Protein AF-A0A212D1X4-F1 (afdb_monomer_lite)

pLDDT: mean 77.66, std 19.19, range [28.06, 96.81]

Sequence (282 aa):
ALAAEAEGPEVGSVEEQRKHQGYFVRLGSLSTRLRHLAYEHSLGKLRQKKHHAQDTLAQLQETLELIHRMQCGVTPITPASPGKVHELWEDWSQRPLENGRRRHSQAELETLVLSRSLMRELQSTVDALETSVRGLPPSAQEKVAEVRRSVDALQVAFADARRFGDLPAAVLAEGRGSMARAHACVDELLELVVQAVPLPWLVGPFAPILVERPEPPPDLEALVDEVIGGPDPRWAHLDWPAQQRAWQAQHGEGTVLSGNIPEEESEPPSRPKHTLMPELDF

Foldseek 3Di:
DQFDDDPDPPDPDVVVCVVVLFGKGFLLSDDPVVSVVLLVVLLVVLVVLLVQLLVLLVVLLLLLVQLVCVVVVHDDDQRPDDDPSNVLVVVLVPDDPPCVPVSSLVSQQVSLVVNLVSLVSSLVSLVVNLVSCPQAPPLLNVLSVLLNVLSVLLCVQSVPDSGSVSRDPVSSVSNSVSSVSNNVSSVCNSVSCVPPSRRRGIGIRDGDPDDDDPDQPPCNVVVDPDDCPDDDPVCVVDPVVVVVVVVCVVPVPPDDDDDDDDDDDDDDDDDDDPPDDPDDDD

InterPro domains:
  IPR004279 Perilipin [PF03036] (2-209)

Organism: Cervus elaphus hippelaphus (NCBI:txid46360)

Secondary structure (DSSP, 8-state):
--B---SSTTS--HHHHHHTT-EEEEGGGS-HHHHHHHHHHHHHHHHHHHHHHHHHHHHHHHHHHHHHHHHTTPPPP--SS-SHHHHHHHHHHHS-GGGHHHHHHHHHHHHHHHHHHHHHHHHHHHHHHHHHSTTS-HHHHHHHHHHHHHHHHHHHHHSS-SSGGGS-HHHHHHHHHHHHHHHHHHHHHHHHHHTT--TT-EEEEE--S----SS--TTHHHHSS----S--GGGTTS-HHHHHHHHHHHH--S-------------PPP------PPP---

Radius of gyration: 30.9 Å; chains: 1; bounding box: 68×48×88 Å

Structure (mmCIF, N/CA/C/O backbone):
data_AF-A0A212D1X4-F1
#
_entry.id   AF-A0A212D1X4-F1
#
loop_
_atom_site.group_PDB
_atom_site.id
_atom_site.type_symbol
_atom_site.label_atom_id
_atom_site.label_alt_id
_atom_site.label_comp_id
_atom_site.label_asym_id
_atom_site.label_entity_id
_atom_site.label_seq_id
_atom_site.pdbx_PDB_ins_code
_atom_site.Cartn_x
_atom_site.Cartn_y
_atom_site.Cartn_z
_atom_site.occupancy
_atom_site.B_iso_or_equiv
_atom_site.auth_seq_id
_atom_site.auth_comp_id
_atom_site.auth_asym_id
_atom_site.auth_atom_id
_atom_site.pdbx_PDB_model_num
ATOM 1 N N . ALA A 1 1 ? -18.167 -8.054 25.199 1.00 60.03 1 ALA A N 1
ATOM 2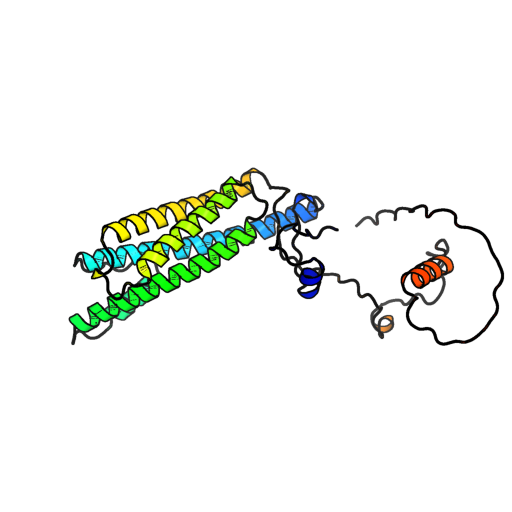 C CA . ALA A 1 1 ? -16.745 -7.737 24.951 1.00 60.03 1 ALA A CA 1
ATOM 3 C C . ALA A 1 1 ? -16.649 -6.639 23.888 1.00 60.03 1 ALA A C 1
ATOM 5 O O . ALA A 1 1 ? -17.481 -6.630 22.990 1.00 60.03 1 ALA A O 1
ATOM 6 N N . LEU A 1 2 ? -15.706 -5.692 24.018 1.00 68.44 2 LEU A N 1
ATOM 7 C CA . LEU A 1 2 ? -15.475 -4.606 23.040 1.00 68.44 2 LEU A CA 1
ATOM 8 C C . LEU A 1 2 ? -14.535 -5.023 21.899 1.00 68.44 2 LEU A C 1
ATOM 10 O O . LEU A 1 2 ? -14.632 -4.485 20.795 1.00 68.44 2 LEU A O 1
ATOM 14 N N . ALA A 1 3 ? -13.630 -5.963 22.186 1.00 71.38 3 ALA A N 1
ATOM 15 C CA . ALA A 1 3 ? -12.781 -6.594 21.188 1.00 71.38 3 ALA A CA 1
ATOM 16 C C . ALA A 1 3 ? -13.657 -7.344 20.181 1.00 71.38 3 ALA A C 1
ATOM 18 O O . ALA A 1 3 ? -14.590 -8.052 20.564 1.00 71.38 3 ALA A O 1
ATOM 19 N N . ALA A 1 4 ? -13.381 -7.136 18.900 1.00 68.69 4 ALA A N 1
ATOM 20 C CA . ALA A 1 4 ? -14.079 -7.820 17.831 1.00 68.69 4 ALA A CA 1
ATOM 21 C C . ALA A 1 4 ? -13.385 -9.153 17.543 1.00 68.69 4 ALA A C 1
ATOM 23 O O . ALA A 1 4 ? -12.286 -9.166 16.992 1.00 68.69 4 ALA A O 1
ATOM 24 N N . GLU A 1 5 ? -14.066 -10.251 17.863 1.00 57.44 5 GLU A N 1
ATOM 25 C CA . GLU A 1 5 ? -13.833 -11.541 17.215 1.00 57.44 5 GLU A CA 1
ATOM 26 C C . GLU A 1 5 ? -14.404 -11.442 15.800 1.00 57.44 5 GLU A C 1
ATOM 28 O O . GLU A 1 5 ? -15.559 -11.051 15.604 1.00 57.44 5 GLU A O 1
ATOM 33 N N . ALA A 1 6 ? -13.584 -11.702 14.787 1.00 49.38 6 ALA A N 1
ATOM 34 C CA . ALA A 1 6 ? -14.087 -11.820 13.428 1.00 49.38 6 ALA A CA 1
ATOM 35 C C . ALA A 1 6 ? -14.499 -13.279 13.191 1.00 49.38 6 ALA A C 1
ATOM 37 O O . ALA A 1 6 ? -13.689 -14.172 13.404 1.00 49.38 6 ALA A O 1
ATOM 38 N N . GLU A 1 7 ? -15.702 -13.533 12.663 1.00 43.34 7 GLU A N 1
ATOM 39 C CA . GLU A 1 7 ? -16.102 -14.852 12.120 1.00 43.34 7 GLU A CA 1
ATOM 40 C C . GLU A 1 7 ? -15.337 -15.233 10.826 1.00 43.34 7 GLU A C 1
ATOM 42 O O . GLU A 1 7 ? -15.789 -16.035 10.015 1.00 43.34 7 GLU A O 1
ATOM 47 N N . GLY A 1 8 ? -14.162 -14.646 10.602 1.00 49.66 8 GLY A N 1
ATOM 48 C CA . GLY A 1 8 ? -13.283 -14.915 9.472 1.00 49.66 8 GLY A CA 1
ATOM 49 C C . GLY A 1 8 ? -11.834 -15.025 9.950 1.00 49.66 8 GLY A C 1
ATOM 50 O O . GLY A 1 8 ? -11.500 -14.469 10.995 1.00 49.66 8 GLY A O 1
ATOM 51 N N . PRO A 1 9 ? -10.958 -15.704 9.192 1.00 45.62 9 PRO A N 1
ATOM 52 C CA . PRO A 1 9 ? -9.651 -16.206 9.642 1.00 45.62 9 PRO A CA 1
ATOM 53 C C . PRO A 1 9 ? -8.588 -15.130 9.954 1.00 45.62 9 PRO A C 1
ATOM 55 O O . PRO A 1 9 ? -7.402 -15.435 10.022 1.00 45.62 9 PRO A O 1
ATOM 58 N N . GLU A 1 10 ? -8.963 -13.859 10.096 1.00 56.28 10 GLU A N 1
ATOM 59 C CA . GLU A 1 10 ? -8.060 -12.735 9.823 1.00 56.28 10 GLU A CA 1
ATOM 60 C C . GLU A 1 10 ? -7.871 -11.728 10.960 1.00 56.28 10 GLU A C 1
ATOM 62 O O . GLU A 1 10 ? -7.023 -10.831 10.868 1.00 56.28 10 GLU A O 1
ATOM 67 N N . VAL A 1 11 ? -8.642 -11.865 12.034 1.00 58.50 11 VAL A N 1
ATOM 68 C CA . VAL A 1 11 ? -8.298 -11.318 13.345 1.00 58.50 11 VAL A CA 1
ATOM 69 C C . VAL A 1 11 ? -8.039 -12.550 14.193 1.00 58.50 11 VAL A C 1
ATOM 71 O O . VAL A 1 11 ? -8.911 -13.413 14.262 1.00 58.50 11 VAL A O 1
ATOM 74 N N . GLY A 1 12 ? -6.833 -12.673 14.755 1.00 59.94 12 GLY A N 1
ATOM 75 C CA . GLY A 1 12 ? -6.530 -13.782 15.659 1.00 59.94 12 GLY A CA 1
ATOM 76 C C . GLY A 1 12 ? -7.591 -13.879 16.753 1.00 59.94 12 GLY A C 1
ATOM 77 O O . GLY A 1 12 ? -8.256 -12.885 17.059 1.00 59.94 12 GLY A O 1
ATOM 78 N N . SER A 1 13 ? -7.753 -15.066 17.330 1.00 72.56 13 SER A N 1
ATOM 79 C CA . SER A 1 13 ? -8.649 -15.266 18.477 1.00 72.56 13 SER A CA 1
ATOM 80 C C . SER A 1 13 ? -8.426 -14.178 19.536 1.00 72.56 13 SER A C 1
ATOM 82 O O . SER A 1 13 ? -7.310 -13.659 19.678 1.00 72.56 13 SER A O 1
ATOM 84 N N . VAL A 1 14 ? -9.453 -13.821 20.309 1.00 68.00 14 VAL A N 1
ATOM 85 C CA . VAL A 1 14 ? -9.285 -12.831 21.387 1.00 68.00 14 VAL A CA 1
ATOM 86 C C . VAL A 1 14 ? -8.178 -13.261 22.357 1.00 68.00 14 VAL A C 1
ATOM 88 O O . VAL A 1 14 ? -7.450 -12.414 22.876 1.00 68.00 14 VAL A O 1
ATOM 91 N N . GLU A 1 15 ? -7.950 -14.564 22.520 1.00 67.94 15 GLU A N 1
ATOM 92 C CA . GLU A 1 15 ? -6.819 -15.139 23.245 1.00 67.94 15 GLU A CA 1
ATOM 93 C C . GLU A 1 15 ? -5.457 -14.795 22.616 1.00 67.94 15 GLU A C 1
ATOM 95 O O . GLU A 1 15 ? -4.519 -14.441 23.334 1.00 67.94 15 GLU A O 1
ATOM 100 N N . GLU A 1 16 ? -5.312 -14.866 21.291 1.00 72.56 16 GLU A N 1
ATOM 101 C CA . GLU A 1 16 ? -4.093 -14.450 20.581 1.00 72.56 16 GLU A CA 1
ATOM 102 C C . GLU A 1 16 ? -3.883 -12.940 20.651 1.00 72.56 16 GLU A C 1
ATOM 104 O O . GLU A 1 16 ? -2.763 -12.487 20.897 1.00 72.56 16 GLU A O 1
ATOM 109 N N . GLN A 1 17 ? -4.944 -12.150 20.497 1.00 76.06 17 GLN A N 1
ATOM 110 C CA . GLN A 1 17 ? -4.883 -10.697 20.660 1.00 76.06 17 GLN A CA 1
ATOM 111 C C . GLN A 1 17 ? -4.470 -10.315 22.080 1.00 76.06 17 GLN A C 1
ATOM 113 O O . GLN A 1 17 ? -3.660 -9.406 22.262 1.00 76.06 17 GLN A O 1
ATOM 118 N N . ARG A 1 18 ? -4.960 -11.049 23.085 1.00 73.75 18 ARG A N 1
ATOM 119 C CA . ARG A 1 18 ? -4.583 -10.883 24.490 1.00 73.75 18 ARG A CA 1
ATOM 120 C C . ARG A 1 18 ? -3.116 -11.219 24.733 1.00 73.75 18 ARG A C 1
ATOM 122 O O . ARG A 1 18 ? -2.447 -10.458 25.428 1.00 73.75 18 ARG A O 1
ATOM 129 N N . LYS A 1 19 ? -2.591 -12.291 24.124 1.00 72.62 19 LYS A N 1
ATOM 130 C CA . LYS A 1 19 ? -1.155 -12.636 24.184 1.00 72.62 19 LYS A CA 1
ATOM 131 C C . LYS A 1 19 ? -0.270 -11.531 23.605 1.00 72.62 19 LYS A C 1
ATOM 133 O O . LYS A 1 19 ? 0.762 -11.220 24.188 1.00 72.62 19 LYS A O 1
ATOM 138 N N . HIS A 1 20 ? -0.687 -10.920 22.497 1.00 75.25 20 HIS A N 1
ATOM 139 C CA . HIS A 1 20 ? 0.059 -9.844 21.831 1.00 75.25 20 HIS A CA 1
ATOM 140 C C . HIS A 1 20 ? -0.305 -8.438 22.336 1.00 75.25 20 HIS A C 1
ATOM 142 O O . HIS A 1 20 ? 0.231 -7.455 21.830 1.00 75.25 20 HIS A O 1
ATOM 148 N N . GLN A 1 21 ? -1.223 -8.336 23.306 1.00 75.12 21 GLN A N 1
ATOM 149 C CA . GLN A 1 21 ? -1.779 -7.081 23.825 1.00 75.12 21 GLN A CA 1
ATOM 150 C C . GLN A 1 21 ? -2.279 -6.128 22.720 1.00 75.12 21 GLN A C 1
ATOM 152 O O . GLN A 1 21 ? -2.190 -4.910 22.850 1.00 75.12 21 GLN A O 1
ATOM 157 N N . GLY A 1 22 ? -2.803 -6.676 21.620 1.00 84.06 22 GLY A N 1
ATOM 158 C CA . GLY A 1 22 ? -3.205 -5.926 20.432 1.00 84.06 22 GLY A CA 1
ATOM 159 C C . GLY A 1 22 ? -4.655 -6.193 20.049 1.00 84.06 22 GLY A C 1
ATOM 160 O O . GLY A 1 22 ? -4.944 -7.124 19.298 1.00 84.06 22 GLY A O 1
ATOM 161 N N . TYR A 1 23 ? -5.573 -5.353 20.527 1.00 85.81 23 TYR A N 1
ATOM 162 C CA . TYR A 1 23 ? -7.010 -5.536 20.320 1.00 85.81 23 TYR A CA 1
ATOM 163 C C . TYR A 1 23 ? -7.532 -4.718 19.145 1.00 85.81 23 TYR A C 1
ATOM 165 O O . TYR A 1 23 ? -7.252 -3.527 19.016 1.00 85.81 23 TYR A O 1
ATOM 173 N N . PHE A 1 24 ? -8.347 -5.355 18.313 1.00 89.94 24 PHE A N 1
ATOM 174 C CA . PHE A 1 24 ? -9.118 -4.691 17.270 1.00 89.94 24 PHE A CA 1
ATOM 175 C C . PHE A 1 24 ? -10.556 -4.503 17.746 1.00 89.94 24 PHE A C 1
ATOM 177 O O . PHE A 1 24 ? -11.139 -5.398 18.358 1.00 89.94 24 PHE A O 1
ATOM 184 N N . VAL A 1 25 ? -11.131 -3.335 17.477 1.00 91.12 25 VAL A N 1
ATOM 185 C CA . VAL A 1 25 ? -12.476 -2.960 17.931 1.00 91.12 25 VAL A CA 1
ATOM 186 C C . VAL A 1 25 ? -13.256 -2.345 16.780 1.00 91.12 25 VAL A C 1
ATOM 188 O O . VAL A 1 25 ? -12.689 -1.665 15.927 1.00 91.12 25 VAL A O 1
ATOM 191 N N . ARG A 1 26 ? -14.570 -2.570 16.742 1.00 93.50 26 ARG A N 1
ATOM 192 C CA . ARG A 1 26 ? -15.449 -1.849 15.814 1.00 93.50 26 ARG A CA 1
ATOM 193 C C . ARG A 1 26 ? -15.798 -0.493 16.411 1.00 93.50 26 ARG A C 1
ATOM 195 O O . ARG A 1 26 ? -16.147 -0.421 17.589 1.00 93.50 26 ARG A O 1
ATOM 202 N N . LEU A 1 27 ? -15.770 0.570 15.609 1.00 92.31 27 LEU A N 1
ATOM 203 C CA . LEU A 1 27 ? -16.110 1.919 16.084 1.00 92.31 27 LEU A CA 1
ATOM 204 C C . LEU A 1 27 ? -17.504 1.992 16.730 1.00 92.31 27 LEU A C 1
ATOM 206 O O . LEU A 1 27 ? -17.690 2.682 17.734 1.00 92.31 27 LEU A O 1
ATOM 210 N N . GLY A 1 28 ? -18.477 1.250 16.201 1.00 91.06 28 GLY A N 1
ATOM 211 C CA . GLY A 1 28 ? -19.837 1.174 16.738 1.00 91.06 28 GLY A CA 1
ATOM 212 C C . GLY A 1 28 ? -19.928 0.602 18.154 1.00 91.06 28 GLY A C 1
ATOM 213 O O . GLY A 1 28 ? -20.827 0.990 18.893 1.00 91.06 28 GLY A O 1
ATOM 214 N N . SER A 1 29 ? -18.978 -0.246 18.556 1.00 91.31 29 SER A N 1
ATOM 215 C CA . SER A 1 29 ? -18.950 -0.858 19.889 1.00 91.31 29 SER A CA 1
ATOM 216 C C . SER A 1 29 ? -18.413 0.084 20.971 1.00 91.31 29 SER A C 1
ATOM 218 O O . SER A 1 29 ? -18.595 -0.179 22.154 1.00 91.31 29 SER A O 1
ATOM 220 N N . LEU A 1 30 ? -17.740 1.173 20.589 1.00 91.25 30 LEU A N 1
ATOM 221 C CA . LEU A 1 30 ? -17.133 2.123 21.521 1.00 91.25 30 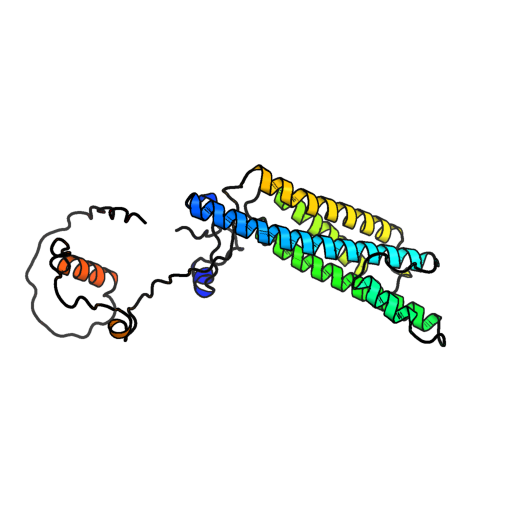LEU A CA 1
ATOM 222 C C . LEU A 1 30 ? -18.134 3.193 21.980 1.00 91.25 30 LEU A C 1
ATOM 224 O O . LEU A 1 30 ? -19.022 3.595 21.221 1.00 91.25 30 LEU A O 1
ATOM 228 N N . SER A 1 31 ? -17.936 3.714 23.196 1.00 92.50 31 SER A N 1
ATOM 229 C CA . SER A 1 31 ? -18.625 4.920 23.679 1.00 92.50 31 SER A CA 1
ATOM 230 C C . SER A 1 31 ? -18.304 6.124 22.789 1.00 92.50 31 SER A C 1
ATOM 232 O O . SER A 1 31 ? -17.275 6.143 22.120 1.00 92.50 31 SER A O 1
ATOM 234 N N . THR A 1 32 ? -19.144 7.161 22.784 1.00 92.94 32 THR A N 1
ATOM 235 C CA . THR A 1 32 ? -18.974 8.326 21.892 1.00 92.94 32 THR A CA 1
ATOM 236 C C . THR A 1 32 ? -17.584 8.963 21.994 1.00 92.94 32 THR A C 1
ATOM 238 O O . THR A 1 32 ? -16.959 9.246 20.972 1.00 92.94 32 THR A O 1
ATOM 241 N N . ARG A 1 33 ? -17.063 9.128 23.219 1.00 93.88 33 ARG A N 1
ATOM 242 C CA . ARG A 1 33 ? -15.734 9.710 23.463 1.00 93.88 33 ARG A CA 1
ATOM 243 C C . ARG A 1 33 ? -14.613 8.817 22.926 1.00 93.88 33 ARG A C 1
ATOM 245 O O . ARG A 1 33 ? -13.746 9.299 22.203 1.00 93.88 33 ARG A O 1
ATOM 252 N N . LEU A 1 34 ? -14.647 7.519 23.238 1.00 91.56 34 LEU A N 1
ATOM 253 C CA . LEU A 1 34 ? -13.637 6.566 22.764 1.00 91.56 34 LEU A CA 1
ATOM 254 C C . LEU A 1 34 ? -13.712 6.358 21.253 1.00 91.56 34 LEU A C 1
ATOM 256 O O . LEU A 1 34 ? -12.679 6.276 20.599 1.00 91.56 34 LEU A O 1
ATOM 260 N N . ARG A 1 35 ? -14.920 6.329 20.687 1.00 93.56 35 ARG A N 1
ATOM 261 C CA . ARG A 1 35 ? -15.155 6.230 19.248 1.00 93.56 35 ARG A CA 1
ATOM 262 C C . ARG A 1 35 ? -14.503 7.384 18.504 1.00 93.56 35 ARG A C 1
ATOM 264 O O . ARG A 1 35 ? -13.821 7.133 17.520 1.00 93.56 35 ARG A O 1
ATOM 271 N N . HIS A 1 36 ? -14.686 8.620 18.972 1.00 93.19 36 HIS A N 1
ATOM 272 C CA . HIS A 1 36 ? -14.078 9.793 18.344 1.00 93.19 36 HIS A CA 1
ATOM 273 C C . HIS A 1 36 ? -12.544 9.723 18.374 1.00 93.19 36 HIS A C 1
ATOM 275 O O . HIS A 1 36 ? -11.904 9.876 17.338 1.00 93.19 36 HIS A O 1
ATOM 281 N N . LEU A 1 37 ? -11.954 9.393 19.528 1.00 94.00 37 LEU A N 1
ATOM 282 C CA . LEU A 1 37 ? -10.500 9.247 19.664 1.00 94.00 37 LEU A CA 1
ATOM 283 C C . LEU A 1 37 ? -9.943 8.115 18.789 1.00 94.00 37 LEU A C 1
ATOM 285 O O . LEU A 1 37 ? -8.944 8.297 18.092 1.00 94.00 37 LEU A O 1
ATOM 289 N N . ALA A 1 38 ? -10.599 6.953 18.801 1.00 93.50 38 ALA A N 1
ATOM 290 C CA . ALA A 1 38 ? -10.206 5.807 17.993 1.00 93.50 38 ALA A CA 1
ATOM 291 C C . ALA A 1 38 ? -10.329 6.112 16.495 1.00 93.50 38 ALA A C 1
ATOM 293 O O . ALA A 1 38 ? -9.446 5.724 15.730 1.00 93.50 38 ALA A O 1
ATOM 294 N N . TYR A 1 39 ? -11.377 6.832 16.084 1.00 94.38 39 TYR A N 1
ATOM 295 C CA . TYR A 1 39 ? -11.575 7.288 14.711 1.00 94.38 39 TYR A CA 1
ATOM 296 C C . TYR A 1 39 ? -10.445 8.220 14.263 1.00 94.38 39 TYR A C 1
ATOM 298 O O . TYR A 1 39 ? -9.771 7.898 13.289 1.00 94.38 39 TYR A O 1
ATOM 306 N N . GLU A 1 40 ? -10.172 9.307 14.991 1.00 94.31 40 GLU A N 1
ATOM 307 C CA . GLU A 1 40 ? -9.122 10.275 14.629 1.00 94.31 40 GLU A CA 1
ATOM 308 C C . GLU A 1 40 ? -7.739 9.620 14.551 1.00 94.31 40 GLU A C 1
ATOM 310 O O . GLU A 1 40 ? -7.004 9.791 13.575 1.00 94.31 40 GLU A O 1
ATOM 315 N N . HIS A 1 41 ? -7.400 8.795 15.542 1.00 94.62 41 HIS A N 1
ATOM 316 C CA . HIS A 1 41 ? -6.136 8.066 15.554 1.00 94.62 41 HIS A CA 1
ATOM 317 C C . HIS A 1 41 ? -6.010 7.105 14.359 1.00 94.62 41 HIS A C 1
ATOM 319 O O . HIS A 1 41 ? -4.968 7.042 13.701 1.00 94.62 41 HIS A O 1
ATOM 325 N N . SER A 1 42 ? -7.076 6.367 14.045 1.00 94.69 42 SER A N 1
ATOM 326 C CA . SER A 1 42 ? -7.076 5.404 12.936 1.00 94.69 42 SER A CA 1
ATOM 327 C C . SER A 1 42 ? -7.068 6.099 11.578 1.00 94.69 42 SER A C 1
ATOM 329 O O . SER A 1 42 ? -6.382 5.649 10.661 1.00 94.69 42 SER A O 1
ATOM 331 N N . LEU A 1 43 ? -7.749 7.238 11.465 1.00 94.56 43 LEU A N 1
ATOM 332 C CA . LEU A 1 43 ? -7.729 8.094 10.286 1.00 94.56 43 LEU A CA 1
ATOM 333 C C . LEU A 1 43 ? -6.330 8.673 10.041 1.00 94.56 43 LEU A C 1
ATOM 335 O O . LEU A 1 43 ? -5.866 8.679 8.903 1.00 94.56 43 LEU A O 1
ATOM 339 N N . GLY A 1 44 ? -5.624 9.094 11.094 1.00 95.00 44 GLY A N 1
ATOM 340 C CA . GLY A 1 44 ? -4.227 9.527 11.010 1.00 95.00 44 GLY A CA 1
ATOM 341 C C . GLY A 1 44 ? -3.304 8.430 10.471 1.00 95.00 44 GLY A C 1
ATOM 342 O O . GLY A 1 44 ? -2.544 8.668 9.531 1.00 95.00 44 GLY A O 1
ATOM 343 N N . LYS A 1 45 ? -3.428 7.200 10.987 1.00 94.75 45 LYS A N 1
ATOM 344 C CA . LYS A 1 45 ? -2.679 6.038 10.472 1.00 94.75 45 LYS A CA 1
ATOM 345 C C . LYS A 1 45 ? -3.018 5.726 9.015 1.00 94.75 45 LYS A C 1
ATOM 347 O O . LYS A 1 45 ? -2.120 5.436 8.226 1.00 94.75 45 LYS A O 1
ATOM 352 N N . LEU A 1 46 ? -4.296 5.800 8.646 1.00 94.81 46 LEU A N 1
ATOM 353 C CA . LEU A 1 46 ? -4.735 5.588 7.268 1.00 94.81 46 LEU A CA 1
ATOM 354 C C . LEU A 1 46 ? -4.144 6.646 6.326 1.00 94.81 46 LEU A C 1
ATOM 356 O O . LEU A 1 46 ? -3.639 6.288 5.267 1.00 94.81 46 LEU A O 1
ATOM 360 N N . ARG A 1 47 ? -4.128 7.924 6.729 1.00 95.56 47 ARG A N 1
ATOM 361 C CA . ARG A 1 47 ? -3.484 9.016 5.974 1.00 95.56 47 ARG A CA 1
ATOM 362 C C . ARG A 1 47 ? -1.992 8.774 5.774 1.00 95.56 47 ARG A C 1
ATOM 364 O O . ARG A 1 47 ? -1.499 8.972 4.671 1.00 95.56 47 ARG A O 1
ATOM 371 N N . GLN A 1 48 ? -1.287 8.312 6.805 1.00 96.00 48 GLN A N 1
ATOM 372 C CA . GLN A 1 48 ? 0.138 7.997 6.696 1.00 96.00 48 GLN A CA 1
ATOM 373 C C . GLN A 1 48 ? 0.393 6.870 5.686 1.00 96.00 48 GLN A C 1
ATOM 375 O O . GLN A 1 48 ? 1.250 7.008 4.816 1.00 96.00 48 GLN A O 1
ATOM 380 N N . LYS A 1 49 ? -0.377 5.776 5.760 1.00 95.25 49 LYS A N 1
ATOM 381 C CA . LYS A 1 49 ? -0.278 4.662 4.803 1.00 95.25 49 LYS A CA 1
ATOM 382 C C . LYS A 1 49 ? -0.651 5.089 3.383 1.00 95.25 49 LYS A C 1
ATOM 384 O O . LYS A 1 49 ? 0.034 4.700 2.444 1.00 95.25 49 LYS A O 1
ATOM 389 N N . LYS A 1 50 ? -1.698 5.914 3.234 1.00 94.81 50 LYS A N 1
ATOM 390 C CA . LYS A 1 50 ? -2.088 6.535 1.959 1.00 94.81 50 LYS A CA 1
ATOM 391 C C . LYS A 1 50 ? -0.904 7.299 1.367 1.00 94.81 50 LYS A C 1
ATOM 393 O O . LYS A 1 50 ? -0.523 7.023 0.238 1.00 94.81 50 LYS A O 1
ATOM 398 N N . HIS A 1 51 ? -0.319 8.219 2.132 1.00 95.81 51 HIS A N 1
ATOM 399 C CA . HIS A 1 51 ? 0.782 9.054 1.658 1.00 95.81 51 HIS A CA 1
ATOM 400 C C . HIS A 1 51 ? 1.991 8.213 1.244 1.00 95.81 51 HIS A C 1
ATOM 402 O O . HIS A 1 51 ? 2.495 8.371 0.139 1.00 95.81 51 HIS A O 1
ATOM 408 N N . HIS A 1 52 ? 2.361 7.225 2.063 1.00 95.94 52 HIS A N 1
ATOM 409 C CA . HIS A 1 52 ? 3.433 6.298 1.715 1.00 95.94 52 HIS A CA 1
ATOM 410 C C . HIS A 1 52 ? 3.157 5.554 0.397 1.00 95.94 52 HIS A C 1
ATOM 412 O O . HIS A 1 52 ? 4.025 5.511 -0.469 1.00 95.94 52 HIS A O 1
ATOM 418 N N . ALA A 1 53 ? 1.936 5.043 0.195 1.00 96.50 53 ALA A N 1
ATOM 419 C CA . ALA A 1 53 ? 1.554 4.403 -1.064 1.00 96.50 53 ALA A CA 1
ATOM 420 C C . ALA A 1 53 ? 1.652 5.365 -2.260 1.00 96.50 53 ALA A C 1
ATOM 422 O O . ALA A 1 53 ? 2.120 4.967 -3.325 1.00 96.50 53 ALA A O 1
ATOM 423 N N . GLN A 1 54 ? 1.238 6.625 -2.092 1.00 95.69 54 GLN A N 1
ATOM 424 C CA . GLN A 1 54 ? 1.326 7.654 -3.133 1.00 95.69 54 GLN A CA 1
ATOM 425 C C . GLN A 1 54 ? 2.771 7.966 -3.517 1.00 95.69 54 GLN A C 1
ATOM 427 O O . GLN A 1 54 ? 3.076 8.044 -4.709 1.00 95.69 54 GLN A O 1
ATOM 432 N N . ASP A 1 55 ? 3.656 8.086 -2.532 1.00 94.75 55 ASP A N 1
ATOM 433 C CA . ASP A 1 55 ? 5.077 8.341 -2.759 1.00 94.75 55 ASP A CA 1
ATOM 434 C C . ASP A 1 55 ? 5.731 7.178 -3.514 1.00 94.75 55 ASP A C 1
ATOM 436 O O . ASP A 1 55 ? 6.455 7.389 -4.490 1.00 94.75 55 ASP A O 1
ATOM 440 N N . THR A 1 56 ? 5.448 5.933 -3.112 1.00 95.69 56 THR A N 1
ATOM 441 C CA . THR A 1 56 ? 5.971 4.745 -3.800 1.00 95.69 56 THR A CA 1
ATOM 442 C C . THR A 1 56 ? 5.408 4.626 -5.219 1.00 95.69 56 THR A C 1
ATOM 444 O O . THR A 1 56 ? 6.157 4.320 -6.148 1.00 95.69 56 THR A O 1
ATOM 447 N N . LEU A 1 57 ? 4.116 4.911 -5.421 1.00 95.62 57 LEU A N 1
ATOM 448 C CA . LEU A 1 57 ? 3.490 4.943 -6.747 1.00 95.62 57 LEU A CA 1
ATOM 449 C C . LEU A 1 57 ? 4.112 6.016 -7.651 1.00 95.62 57 LEU A C 1
ATOM 451 O O . LEU A 1 57 ? 4.353 5.746 -8.826 1.00 95.62 57 LEU A O 1
ATOM 455 N N . ALA A 1 58 ? 4.395 7.210 -7.123 1.00 93.62 58 ALA A N 1
ATOM 456 C CA . ALA A 1 58 ? 5.048 8.284 -7.873 1.00 93.62 58 ALA A CA 1
ATOM 457 C C . ALA A 1 58 ? 6.466 7.878 -8.310 1.00 93.62 58 ALA A C 1
ATOM 459 O O . ALA A 1 58 ? 6.793 7.958 -9.494 1.00 93.62 58 ALA A O 1
ATOM 460 N N . GLN A 1 59 ? 7.270 7.328 -7.393 1.00 93.94 59 GLN A N 1
ATOM 461 C CA . GLN A 1 59 ? 8.604 6.806 -7.721 1.00 93.94 59 GLN A CA 1
ATOM 462 C C . GLN A 1 59 ? 8.547 5.687 -8.770 1.00 93.94 59 GLN A C 1
ATOM 464 O O . GLN A 1 59 ? 9.403 5.602 -9.654 1.00 93.94 59 GLN A O 1
ATOM 469 N N . LEU A 1 60 ? 7.530 4.825 -8.711 1.00 94.81 60 LEU A N 1
ATOM 470 C CA . LEU A 1 60 ? 7.349 3.755 -9.688 1.00 94.81 60 LEU A CA 1
ATOM 471 C C . LEU A 1 60 ? 6.946 4.303 -11.066 1.00 94.81 60 LEU A C 1
ATOM 473 O O . LEU A 1 60 ? 7.480 3.844 -12.074 1.00 94.81 60 LEU A O 1
ATOM 477 N N . GLN A 1 61 ? 6.081 5.320 -11.133 1.00 93.38 61 GLN A N 1
ATOM 478 C CA . GLN A 1 61 ? 5.754 6.017 -12.383 1.00 93.38 61 GLN A CA 1
ATOM 479 C C . GLN A 1 61 ? 6.989 6.670 -13.017 1.00 93.38 61 GLN A C 1
ATOM 481 O O . GLN A 1 61 ? 7.221 6.493 -14.214 1.00 93.38 61 GLN A O 1
ATOM 486 N N . GLU A 1 62 ? 7.812 7.358 -12.224 1.00 91.31 62 GLU A N 1
ATOM 487 C CA . GLU A 1 62 ? 9.082 7.930 -12.685 1.00 91.31 62 GLU A CA 1
ATOM 488 C C . GLU A 1 62 ? 10.036 6.849 -13.203 1.00 91.31 62 GLU A C 1
ATOM 490 O O . GLU A 1 62 ? 10.651 7.010 -14.257 1.00 91.31 62 GLU A O 1
ATOM 495 N N . THR A 1 63 ? 10.106 5.708 -12.512 1.00 92.50 63 THR A N 1
ATOM 496 C CA . THR A 1 63 ? 10.916 4.561 -12.943 1.00 92.50 63 THR A CA 1
ATOM 497 C C . THR A 1 63 ? 10.435 4.015 -14.292 1.00 92.50 63 THR A C 1
ATOM 499 O O . THR A 1 63 ? 11.246 3.757 -15.180 1.00 92.50 63 THR A O 1
ATOM 502 N N . LEU A 1 64 ? 9.122 3.865 -14.492 1.00 92.50 64 LEU A N 1
ATOM 503 C CA . LEU A 1 64 ? 8.553 3.405 -15.767 1.00 92.50 64 LEU A CA 1
ATOM 504 C C . LEU A 1 64 ? 8.819 4.389 -16.913 1.00 92.50 64 LEU A C 1
ATOM 506 O O . LEU A 1 64 ? 9.052 3.975 -18.052 1.00 92.50 64 LEU A O 1
ATOM 510 N N . GLU A 1 65 ? 8.788 5.687 -16.622 1.00 89.38 65 GLU A N 1
ATOM 511 C CA . GLU A 1 65 ? 9.104 6.742 -17.581 1.00 89.38 65 GLU A CA 1
ATOM 512 C C . GLU A 1 65 ? 10.597 6.743 -17.948 1.00 89.38 65 GLU A C 1
ATOM 514 O O . GLU A 1 65 ? 10.946 6.861 -19.125 1.00 89.38 65 GLU A O 1
ATOM 519 N N . LEU A 1 66 ? 11.482 6.522 -16.971 1.00 88.50 66 LEU A N 1
ATOM 520 C CA . LEU A 1 66 ? 12.919 6.354 -17.191 1.00 88.50 66 LEU A CA 1
ATOM 521 C C . LEU A 1 66 ? 13.209 5.165 -18.117 1.00 88.50 66 LEU A C 1
ATOM 523 O O . LEU A 1 66 ? 13.918 5.325 -19.114 1.00 88.50 66 LEU A O 1
ATOM 527 N N . ILE A 1 67 ? 12.608 4.001 -17.843 1.00 90.56 67 ILE A N 1
ATOM 528 C CA . ILE A 1 67 ? 12.739 2.803 -18.689 1.00 90.56 67 ILE A CA 1
ATOM 529 C C . ILE A 1 67 ? 12.293 3.115 -20.121 1.00 90.56 67 ILE A C 1
ATOM 531 O O . ILE A 1 67 ? 12.997 2.792 -21.078 1.00 90.56 67 ILE A O 1
ATOM 535 N N . HIS A 1 68 ? 11.148 3.782 -20.280 1.00 89.56 68 HIS A N 1
ATOM 536 C CA . HIS A 1 68 ? 10.627 4.142 -21.595 1.00 89.56 68 HIS A CA 1
ATOM 537 C C . HIS A 1 68 ? 11.569 5.077 -22.370 1.00 89.56 68 HIS A C 1
ATOM 539 O O . HIS A 1 68 ? 11.838 4.840 -23.548 1.00 89.56 68 HIS A O 1
ATOM 545 N N . ARG A 1 69 ? 12.124 6.107 -21.721 1.00 85.00 69 ARG A N 1
ATOM 546 C CA . ARG A 1 69 ? 13.068 7.048 -22.353 1.00 85.00 69 ARG A CA 1
ATOM 547 C C . ARG A 1 69 ? 14.350 6.365 -22.804 1.00 85.00 69 ARG A C 1
ATOM 549 O O . ARG A 1 69 ? 14.790 6.584 -23.933 1.00 85.00 69 ARG A O 1
ATOM 556 N N . MET A 1 70 ? 14.898 5.501 -21.951 1.00 83.56 70 MET A N 1
ATOM 557 C CA . MET A 1 70 ? 16.092 4.720 -22.262 1.00 83.56 70 MET A CA 1
ATOM 558 C C . MET A 1 70 ? 15.847 3.740 -23.418 1.00 83.56 70 MET A C 1
ATOM 560 O O . MET A 1 70 ? 16.702 3.617 -24.291 1.00 83.56 70 MET A O 1
ATOM 564 N N . GLN A 1 71 ? 14.666 3.109 -23.498 1.00 85.69 71 GLN A N 1
ATOM 565 C CA . GLN A 1 71 ? 14.288 2.281 -24.655 1.00 85.69 71 GLN A CA 1
ATOM 566 C C . GLN A 1 71 ? 14.219 3.080 -25.962 1.00 85.69 71 GLN A C 1
ATOM 568 O O . GLN A 1 71 ? 14.626 2.584 -27.011 1.00 85.69 71 GLN A O 1
ATOM 573 N N . CYS A 1 72 ? 13.722 4.316 -25.910 1.00 82.75 72 CYS A N 1
ATOM 574 C CA . CYS A 1 72 ? 13.607 5.191 -27.076 1.00 82.75 72 CYS A CA 1
ATOM 575 C C . CYS A 1 72 ? 14.946 5.814 -27.516 1.00 82.75 72 CYS A C 1
ATOM 577 O O . CYS A 1 72 ? 14.968 6.576 -28.481 1.00 82.75 72 CYS A O 1
ATOM 579 N N . GLY A 1 73 ? 16.059 5.532 -26.824 1.00 72.31 73 GLY A N 1
ATOM 580 C CA . GLY A 1 73 ? 17.370 6.122 -27.116 1.00 72.31 73 GLY A CA 1
ATOM 581 C C . GLY A 1 73 ? 17.453 7.623 -26.817 1.00 72.31 73 GLY A C 1
ATOM 582 O O . GLY A 1 73 ? 18.400 8.287 -27.238 1.00 72.31 73 GLY A O 1
ATOM 583 N N . VAL A 1 74 ? 16.469 8.167 -26.098 1.00 71.81 74 VAL A N 1
ATOM 584 C CA . VAL A 1 74 ? 16.468 9.555 -25.639 1.00 71.81 74 VAL A CA 1
ATOM 585 C C . VAL A 1 74 ? 17.329 9.615 -24.386 1.00 71.81 74 VAL A C 1
ATOM 587 O O . VAL A 1 74 ? 17.105 8.845 -23.453 1.00 71.81 74 VAL A O 1
ATOM 590 N N . THR A 1 75 ? 18.307 10.526 -24.344 1.00 63.03 75 THR A N 1
ATOM 591 C CA . THR A 1 75 ? 19.084 10.777 -23.123 1.00 63.03 75 THR A CA 1
ATOM 592 C C . THR A 1 75 ? 18.112 11.093 -21.992 1.00 63.03 75 THR A C 1
ATOM 594 O O . THR A 1 75 ? 17.366 12.075 -22.113 1.00 63.03 75 THR A O 1
ATOM 597 N N . PRO A 1 76 ? 18.064 10.278 -20.926 1.00 62.12 76 PRO A N 1
ATOM 598 C CA . PRO A 1 76 ? 17.114 10.532 -19.864 1.00 62.12 76 PRO A CA 1
ATOM 599 C C . PRO A 1 76 ? 17.421 11.887 -19.231 1.00 62.12 76 PRO A C 1
ATOM 601 O O . PRO A 1 76 ? 18.578 12.278 -19.076 1.00 62.12 76 PRO A O 1
ATOM 604 N N . ILE A 1 77 ? 16.364 12.639 -18.952 1.00 65.56 77 ILE A N 1
ATOM 605 C CA . ILE A 1 77 ? 16.458 13.901 -18.224 1.00 65.56 77 ILE A CA 1
ATOM 606 C C . ILE A 1 77 ? 16.477 13.528 -16.745 1.00 65.56 77 ILE A C 1
ATOM 608 O O . ILE A 1 77 ? 15.772 12.595 -16.355 1.00 65.56 77 ILE A O 1
ATOM 612 N N . THR A 1 78 ? 17.272 14.240 -15.945 1.00 67.19 78 THR A N 1
ATOM 613 C CA . THR A 1 78 ? 17.297 14.079 -14.488 1.00 67.19 78 THR A CA 1
ATOM 614 C C . THR A 1 78 ? 15.864 14.015 -13.950 1.00 67.19 78 THR A C 1
ATOM 616 O O . THR A 1 78 ? 15.066 14.897 -14.289 1.00 67.19 78 THR A O 1
ATOM 619 N N . PRO A 1 79 ? 15.506 12.982 -13.165 1.00 69.06 79 PRO A N 1
ATOM 620 C CA . PRO A 1 79 ? 14.169 12.882 -12.596 1.00 69.06 79 PRO A CA 1
ATOM 621 C C . PRO A 1 79 ? 13.878 14.133 -11.762 1.00 69.06 79 PRO A C 1
ATOM 623 O O . PRO A 1 79 ? 14.748 14.631 -11.043 1.00 69.06 79 PRO A O 1
ATOM 626 N N . ALA A 1 80 ? 12.666 14.666 -11.929 1.00 63.31 80 ALA A N 1
ATOM 627 C CA . ALA A 1 80 ? 12.270 15.969 -11.398 1.00 63.31 80 ALA A CA 1
ATOM 628 C C . ALA A 1 80 ? 12.061 15.966 -9.876 1.00 63.31 80 ALA A C 1
ATOM 630 O O . ALA A 1 80 ? 12.119 17.028 -9.257 1.00 63.31 80 ALA A O 1
ATOM 631 N N . SER A 1 81 ? 11.817 14.792 -9.288 1.00 67.69 81 SER A N 1
ATOM 632 C CA . SER A 1 81 ? 11.585 14.622 -7.859 1.00 67.69 81 SER A CA 1
ATOM 633 C C . SER A 1 81 ? 12.805 13.995 -7.174 1.00 67.69 81 SER A C 1
ATOM 635 O O . SER A 1 81 ? 13.388 13.051 -7.717 1.00 67.69 81 SER A O 1
ATOM 637 N N . PRO A 1 82 ? 13.207 14.480 -5.984 1.00 69.62 82 PRO A N 1
ATOM 638 C CA . PRO A 1 82 ? 14.192 13.785 -5.166 1.00 69.62 82 PRO A CA 1
ATOM 639 C C . PRO A 1 82 ? 13.636 12.425 -4.712 1.00 69.62 82 PRO A C 1
ATOM 641 O O . PRO A 1 82 ? 12.492 12.319 -4.273 1.00 69.62 82 PRO A O 1
ATOM 644 N N . GLY A 1 83 ? 14.448 11.371 -4.803 1.00 82.94 83 GLY A N 1
ATOM 645 C CA . GLY A 1 83 ? 14.048 10.017 -4.413 1.00 82.94 83 GLY A CA 1
ATOM 646 C C . GLY A 1 83 ? 15.002 8.941 -4.927 1.00 82.94 83 GLY A C 1
ATOM 647 O O . GLY A 1 83 ? 16.040 9.244 -5.513 1.00 82.94 83 GLY A O 1
ATOM 648 N N . LYS A 1 84 ? 14.624 7.666 -4.765 1.00 85.69 84 LYS A N 1
ATOM 649 C CA . LYS A 1 84 ? 15.477 6.515 -5.126 1.00 85.69 84 LYS A CA 1
ATOM 650 C C . LYS A 1 84 ? 15.849 6.493 -6.614 1.00 85.69 84 LYS A C 1
ATOM 652 O O . LYS A 1 84 ? 16.943 6.072 -6.971 1.00 85.69 84 LYS A O 1
ATOM 657 N N . VAL A 1 85 ? 14.949 6.963 -7.484 1.00 83.19 85 VAL A N 1
ATOM 658 C CA . VAL A 1 85 ? 15.195 7.091 -8.934 1.00 83.19 85 VAL A CA 1
ATOM 659 C C . VAL A 1 85 ? 16.245 8.167 -9.219 1.00 83.19 85 VAL A C 1
ATOM 661 O O . VAL A 1 85 ? 17.092 7.986 -10.090 1.00 83.19 85 VAL A O 1
ATOM 664 N N . HIS A 1 86 ? 16.211 9.269 -8.467 1.00 82.06 86 HIS A N 1
ATOM 665 C CA . HIS A 1 86 ? 17.164 10.368 -8.581 1.00 82.06 86 HIS A CA 1
ATOM 666 C C . HIS A 1 86 ? 18.558 9.971 -8.105 1.00 82.06 86 HIS A C 1
ATOM 668 O O . HIS A 1 86 ? 19.515 10.157 -8.846 1.00 82.06 86 HIS A O 1
ATOM 674 N N . GLU A 1 87 ? 18.668 9.342 -6.935 1.00 83.94 87 GLU A N 1
ATOM 675 C CA . GLU A 1 87 ? 19.946 8.835 -6.410 1.00 83.94 87 GLU A CA 1
ATOM 676 C C . GLU A 1 87 ? 20.609 7.850 -7.386 1.00 83.94 87 GLU A C 1
ATOM 678 O O . GLU A 1 87 ? 21.799 7.941 -7.683 1.00 83.94 87 GLU A O 1
ATOM 683 N N . LEU A 1 88 ? 19.815 6.931 -7.940 1.00 83.69 88 LEU A N 1
ATOM 684 C CA . LEU A 1 88 ? 20.262 5.946 -8.923 1.00 83.69 88 LEU A CA 1
ATOM 685 C C . LEU A 1 88 ? 20.709 6.608 -10.240 1.00 83.69 88 LEU A C 1
ATOM 687 O O . LEU A 1 88 ? 21.713 6.209 -10.832 1.00 83.69 88 LEU A O 1
ATOM 691 N N . TRP A 1 89 ? 20.005 7.654 -10.680 1.00 80.44 89 TRP A N 1
ATOM 692 C CA . TRP A 1 89 ? 20.401 8.462 -11.833 1.00 80.44 89 TRP A CA 1
ATOM 693 C C . TRP A 1 89 ? 21.722 9.210 -11.600 1.00 80.44 89 TRP A C 1
ATOM 695 O O . TRP A 1 89 ? 22.609 9.191 -12.461 1.00 80.44 89 TRP A O 1
ATOM 705 N N . GLU A 1 90 ? 21.876 9.849 -10.438 1.00 80.44 90 GLU A N 1
ATOM 706 C CA . GLU A 1 90 ? 23.097 10.561 -10.061 1.00 80.44 90 GLU A CA 1
ATOM 707 C C . GLU A 1 90 ? 24.303 9.620 -10.025 1.00 80.44 90 GLU A C 1
ATOM 709 O O . GLU A 1 90 ? 25.339 9.935 -10.617 1.00 80.44 90 GLU A O 1
ATOM 714 N N . ASP A 1 91 ? 24.159 8.437 -9.426 1.00 81.50 91 ASP A N 1
ATOM 715 C CA . ASP A 1 91 ? 25.226 7.439 -9.351 1.00 81.50 91 ASP A CA 1
ATOM 716 C C . ASP A 1 91 ? 25.717 7.014 -10.747 1.00 81.50 91 ASP A C 1
ATOM 718 O O . ASP A 1 91 ? 26.920 6.998 -11.022 1.00 81.50 91 ASP A O 1
ATOM 722 N N . TRP A 1 92 ? 24.816 6.766 -11.701 1.00 78.56 92 TRP A N 1
ATOM 723 C CA . TRP A 1 92 ? 25.229 6.436 -13.071 1.00 78.56 92 TRP A CA 1
ATOM 724 C C . TRP A 1 92 ? 25.889 7.590 -13.813 1.00 78.56 92 TRP A C 1
ATOM 726 O O . TRP A 1 92 ? 26.773 7.359 -14.652 1.00 78.56 92 TRP A O 1
ATOM 736 N N . SER A 1 93 ? 25.440 8.818 -13.545 1.00 72.88 93 SER A N 1
ATOM 737 C CA . SER A 1 93 ? 25.971 10.019 -14.186 1.00 72.88 93 SER A CA 1
ATOM 738 C C . SER A 1 93 ? 27.433 10.275 -13.796 1.00 72.88 93 SER A C 1
ATOM 740 O O . SER A 1 93 ? 28.209 10.744 -14.630 1.00 72.88 93 SER A O 1
ATOM 742 N N . GLN A 1 94 ? 27.839 9.865 -12.588 1.00 74.88 94 GLN A N 1
ATOM 743 C CA . GLN A 1 94 ? 29.182 10.078 -12.036 1.00 74.88 94 GLN A CA 1
ATOM 744 C C . GLN A 1 94 ? 30.211 8.992 -12.412 1.00 74.88 94 GLN A C 1
ATOM 746 O O . GLN A 1 94 ? 31.415 9.204 -12.257 1.00 74.88 94 GLN A O 1
ATOM 751 N N . ARG A 1 95 ? 29.791 7.828 -12.935 1.00 74.38 95 ARG A N 1
ATOM 752 C CA . ARG A 1 95 ? 30.716 6.730 -13.295 1.00 74.38 95 ARG A CA 1
ATOM 753 C C . ARG A 1 95 ? 31.631 7.117 -14.492 1.00 74.38 95 ARG A C 1
ATOM 755 O O . ARG A 1 95 ? 31.189 7.868 -15.364 1.00 74.38 95 ARG A O 1
ATOM 762 N N . PRO A 1 96 ? 32.880 6.606 -14.616 1.00 61.41 96 PRO A N 1
ATOM 763 C CA . PRO A 1 96 ? 33.802 6.907 -15.734 1.00 61.41 96 PRO A CA 1
ATOM 764 C C . PRO A 1 96 ? 33.369 6.347 -17.106 1.00 61.41 96 PRO A C 1
ATOM 766 O O . PRO A 1 96 ? 32.702 5.311 -17.193 1.00 61.41 96 PRO A O 1
ATOM 769 N N . LEU A 1 97 ? 33.702 7.039 -18.207 1.00 59.12 97 LEU A N 1
ATOM 770 C CA . LEU A 1 97 ? 33.158 6.811 -19.569 1.00 59.12 97 LEU A CA 1
ATOM 771 C C . LEU A 1 97 ? 33.749 5.612 -20.339 1.00 59.12 97 LEU A C 1
ATOM 773 O O . LEU A 1 97 ? 33.387 5.381 -21.490 1.00 59.12 97 LEU A O 1
ATOM 777 N N . GLU A 1 98 ? 34.642 4.838 -19.726 1.00 60.12 98 GLU A N 1
ATOM 778 C CA . GLU A 1 98 ? 35.531 3.897 -20.426 1.00 60.12 98 GLU A CA 1
ATOM 779 C C . GLU A 1 98 ? 34.811 2.710 -21.094 1.00 60.12 98 GLU A C 1
ATOM 781 O O . GLU A 1 98 ? 35.372 2.085 -21.986 1.00 60.12 98 GLU A O 1
ATOM 786 N N . ASN A 1 99 ? 33.561 2.404 -20.716 1.00 62.66 99 ASN A N 1
ATOM 787 C CA . ASN A 1 99 ? 32.789 1.284 -21.272 1.00 62.66 99 ASN A CA 1
ATOM 788 C C . ASN A 1 99 ? 31.280 1.589 -21.388 1.00 62.66 99 ASN A C 1
ATOM 790 O O . ASN A 1 99 ? 30.458 0.988 -20.690 1.00 62.66 99 ASN A O 1
ATOM 794 N N . GLY A 1 100 ? 30.889 2.489 -22.299 1.00 67.44 100 GLY A N 1
ATOM 795 C CA . GLY A 1 100 ? 29.493 2.935 -22.476 1.00 67.44 100 GLY A CA 1
ATOM 796 C C . GLY A 1 100 ? 28.447 1.812 -22.605 1.00 67.44 100 GLY A C 1
ATOM 797 O O . GLY A 1 100 ? 27.393 1.883 -21.979 1.00 67.44 100 GLY A O 1
ATOM 798 N N . ARG A 1 101 ? 28.755 0.717 -23.321 1.00 72.56 101 ARG A N 1
ATOM 799 C CA . ARG A 1 101 ? 27.849 -0.447 -23.443 1.00 72.56 101 ARG A CA 1
ATOM 800 C C . ARG A 1 101 ? 27.639 -1.172 -22.112 1.00 72.56 101 ARG A C 1
ATOM 802 O O . ARG A 1 101 ? 26.520 -1.560 -21.808 1.00 72.56 101 ARG A O 1
ATOM 809 N N . ARG A 1 102 ? 28.711 -1.355 -21.332 1.00 72.81 102 ARG A N 1
ATOM 810 C CA . ARG A 1 102 ? 28.671 -2.052 -20.037 1.00 72.81 102 ARG A CA 1
ATOM 811 C C . ARG A 1 102 ? 27.945 -1.207 -18.985 1.00 72.81 102 ARG A C 1
ATOM 813 O O . ARG A 1 102 ? 27.198 -1.756 -18.186 1.00 72.81 102 ARG A O 1
ATOM 820 N N . ARG A 1 103 ? 28.113 0.122 -19.044 1.00 74.75 103 ARG A N 1
ATOM 821 C CA . ARG A 1 103 ? 27.347 1.078 -18.231 1.00 74.75 103 ARG A CA 1
ATOM 822 C C . ARG A 1 103 ? 25.851 0.980 -18.527 1.00 74.75 103 ARG A C 1
ATOM 824 O O . ARG A 1 103 ? 25.070 0.895 -17.592 1.00 74.75 103 ARG A O 1
ATOM 831 N N . HIS A 1 104 ? 25.467 0.959 -19.805 1.00 77.50 104 HIS A N 1
ATOM 832 C CA . HIS A 1 104 ? 24.060 0.900 -20.203 1.00 77.50 104 HIS A CA 1
ATOM 833 C C . HIS A 1 104 ? 23.371 -0.366 -19.685 1.00 77.50 104 HIS A C 1
ATOM 835 O O . HIS A 1 104 ? 22.354 -0.274 -19.013 1.00 77.50 104 HIS A O 1
ATOM 841 N N . SER A 1 105 ? 23.953 -1.546 -19.910 1.00 82.44 105 SER A N 1
ATOM 842 C CA . SER A 1 105 ? 23.357 -2.801 -19.435 1.00 82.44 105 SER A CA 1
ATOM 843 C C . SER A 1 105 ? 23.327 -2.926 -17.908 1.00 82.44 105 SER A C 1
ATOM 845 O O . SER A 1 105 ? 22.420 -3.556 -17.371 1.00 82.44 105 SER A O 1
ATOM 847 N N . GLN A 1 106 ? 24.278 -2.315 -17.198 1.00 84.31 106 GLN A N 1
ATOM 848 C CA . GLN A 1 106 ? 24.235 -2.244 -15.738 1.00 84.31 106 GLN A CA 1
ATOM 849 C C . GLN A 1 106 ? 23.126 -1.304 -15.245 1.00 84.31 106 GLN A C 1
ATOM 851 O O . GLN A 1 106 ? 22.372 -1.682 -14.353 1.00 84.31 106 GLN A O 1
ATOM 856 N N . ALA A 1 107 ? 22.983 -0.132 -15.864 1.00 84.31 107 ALA A N 1
ATOM 857 C CA . ALA A 1 107 ? 21.910 0.807 -15.565 1.00 84.31 107 ALA A CA 1
ATOM 858 C C . ALA A 1 107 ? 20.524 0.182 -15.798 1.00 84.31 107 ALA A C 1
ATOM 860 O O . ALA A 1 107 ? 19.645 0.273 -14.943 1.00 84.31 107 ALA A O 1
ATOM 861 N N . GLU A 1 108 ? 20.341 -0.549 -16.904 1.00 89.56 108 GLU A N 1
ATOM 862 C CA . GLU A 1 108 ? 19.099 -1.284 -17.171 1.00 89.56 108 GLU A CA 1
ATOM 863 C C . GLU A 1 108 ? 18.749 -2.254 -16.036 1.00 89.56 108 GLU A C 1
ATOM 865 O O . GLU A 1 108 ? 17.629 -2.244 -15.520 1.00 89.56 108 GLU A O 1
ATOM 870 N N . LEU A 1 109 ? 19.717 -3.070 -15.614 1.00 90.25 109 LEU A N 1
ATOM 871 C CA . LEU A 1 109 ? 19.511 -4.046 -14.550 1.00 90.25 109 LEU A CA 1
ATOM 872 C C . LEU A 1 109 ? 19.208 -3.369 -13.209 1.00 90.25 109 LEU A C 1
ATOM 874 O O . LEU A 1 109 ? 18.271 -3.777 -12.525 1.00 90.25 109 LEU A O 1
ATOM 878 N N . GLU A 1 110 ? 19.971 -2.340 -12.839 1.00 90.50 110 GLU A N 1
ATOM 879 C CA . GLU A 1 110 ? 19.773 -1.582 -11.600 1.00 90.50 110 GLU A CA 1
ATOM 880 C C . GLU A 1 110 ? 18.384 -0.906 -11.579 1.00 90.50 110 GLU A C 1
ATOM 882 O O . GLU A 1 110 ? 17.680 -0.998 -10.573 1.00 90.50 110 GLU A O 1
ATOM 887 N N . THR A 1 111 ? 17.912 -0.359 -12.710 1.00 91.56 111 THR A N 1
ATOM 888 C CA . THR A 1 111 ? 16.534 0.168 -12.846 1.00 91.56 111 THR A CA 1
ATOM 889 C C . THR A 1 111 ? 15.480 -0.912 -12.635 1.00 91.56 111 THR A C 1
ATOM 891 O O . THR A 1 111 ? 14.493 -0.701 -11.933 1.00 91.56 111 THR A O 1
ATOM 894 N N . LEU A 1 112 ? 15.663 -2.088 -13.247 1.00 93.94 112 LEU A N 1
ATOM 895 C CA . LEU A 1 112 ? 14.714 -3.194 -13.116 1.00 93.94 112 LEU A CA 1
ATOM 896 C C . LEU A 1 112 ? 14.676 -3.705 -11.674 1.00 93.94 112 LEU A C 1
ATOM 898 O O . LEU A 1 112 ? 13.601 -3.988 -11.148 1.00 93.94 112 LEU A O 1
ATOM 902 N N . VAL A 1 113 ? 15.826 -3.782 -11.003 1.00 94.12 113 VAL A N 1
ATOM 903 C CA . VAL A 1 113 ? 15.901 -4.120 -9.576 1.00 94.12 113 VAL A CA 1
ATOM 904 C C . VAL A 1 113 ? 15.170 -3.079 -8.726 1.00 94.12 113 VAL A C 1
ATOM 906 O O . VAL A 1 113 ? 14.377 -3.476 -7.869 1.00 94.12 113 VAL A O 1
ATOM 909 N N . LEU A 1 114 ? 15.367 -1.783 -8.993 1.00 94.31 114 LEU A N 1
ATOM 910 C CA . LEU A 1 114 ? 14.652 -0.700 -8.313 1.00 94.31 114 LEU A CA 1
ATOM 911 C C . LEU A 1 114 ? 13.135 -0.794 -8.536 1.00 94.31 114 LEU A C 1
ATOM 913 O O . LEU A 1 114 ? 12.365 -0.721 -7.585 1.00 94.31 114 LEU A O 1
ATOM 917 N N . SER A 1 115 ? 12.682 -1.044 -9.765 1.00 94.62 115 SER A N 1
ATOM 918 C CA . SER A 1 115 ? 11.247 -1.198 -10.045 1.00 94.62 115 SER A CA 1
ATOM 919 C C . SER A 1 115 ? 10.623 -2.342 -9.230 1.00 94.62 115 SER A C 1
ATOM 921 O O . SER A 1 115 ? 9.557 -2.181 -8.638 1.00 94.62 115 SER A O 1
ATOM 923 N N . ARG A 1 116 ? 11.321 -3.481 -9.107 1.00 95.50 116 ARG A N 1
ATOM 924 C CA . ARG A 1 116 ? 10.878 -4.641 -8.313 1.00 95.50 116 ARG A CA 1
ATOM 925 C C . ARG A 1 116 ? 10.943 -4.406 -6.810 1.00 95.50 116 ARG A C 1
ATOM 927 O O . ARG A 1 116 ? 10.195 -5.046 -6.072 1.00 95.50 116 ARG A O 1
ATOM 934 N N . SER A 1 117 ? 11.863 -3.579 -6.314 1.00 96.00 117 SER A N 1
ATOM 935 C CA . SER A 1 117 ? 11.872 -3.214 -4.893 1.00 96.00 117 SER A CA 1
ATOM 936 C C . SER A 1 117 ? 10.712 -2.278 -4.568 1.00 96.00 117 SER A C 1
ATOM 938 O O . SER A 1 117 ? 9.991 -2.557 -3.616 1.00 96.00 117 SER A O 1
ATOM 940 N N . LEU A 1 118 ? 10.459 -1.269 -5.407 1.00 95.88 118 LEU A N 1
ATOM 941 C CA . LEU A 1 118 ? 9.322 -0.356 -5.269 1.00 95.88 118 LEU A CA 1
ATOM 942 C C . LEU A 1 118 ? 7.979 -1.093 -5.340 1.00 95.88 118 LEU A C 1
ATOM 944 O O . LEU A 1 118 ? 7.120 -0.865 -4.496 1.00 95.88 118 LEU A O 1
ATOM 948 N N . MET A 1 119 ? 7.805 -2.028 -6.282 1.00 96.12 119 MET A N 1
ATOM 949 C CA . MET A 1 119 ? 6.590 -2.854 -6.351 1.00 96.12 119 MET A CA 1
ATOM 950 C C . MET A 1 119 ? 6.379 -3.687 -5.079 1.00 96.12 119 MET A C 1
ATOM 952 O O . MET A 1 119 ? 5.264 -3.746 -4.575 1.00 96.12 119 MET A O 1
ATOM 956 N N . ARG A 1 120 ? 7.439 -4.278 -4.507 1.00 96.69 120 ARG A N 1
ATOM 957 C CA . ARG A 1 120 ? 7.342 -5.028 -3.239 1.00 96.69 120 ARG A CA 1
ATOM 958 C C . ARG A 1 120 ? 7.025 -4.136 -2.039 1.00 96.69 120 ARG A C 1
ATOM 960 O O . ARG A 1 120 ? 6.269 -4.537 -1.160 1.00 96.69 120 ARG A O 1
ATOM 967 N N . GLU A 1 121 ? 7.606 -2.943 -1.988 1.00 96.50 121 GLU A N 1
ATOM 968 C CA . GLU A 1 121 ? 7.324 -1.946 -0.950 1.00 96.50 121 GLU A CA 1
ATOM 969 C C . GLU A 1 121 ? 5.868 -1.475 -1.018 1.00 96.50 121 GLU A C 1
ATOM 971 O O . GLU A 1 121 ? 5.166 -1.436 -0.003 1.00 96.50 121 GLU A O 1
ATOM 976 N N . LEU A 1 122 ? 5.378 -1.219 -2.231 1.00 96.19 122 LEU A N 1
ATOM 977 C CA . LEU A 1 122 ? 3.982 -0.894 -2.465 1.00 96.19 122 LEU A CA 1
ATOM 978 C C . LEU A 1 122 ? 3.070 -2.064 -2.087 1.00 96.19 122 LEU A C 1
ATOM 980 O O . LEU A 1 122 ? 2.060 -1.838 -1.432 1.00 96.19 122 LEU A O 1
ATOM 984 N N . GLN A 1 123 ? 3.450 -3.304 -2.405 1.00 96.50 123 GLN A N 1
ATOM 985 C CA . GLN A 1 123 ? 2.685 -4.495 -2.040 1.00 96.50 123 GLN A CA 1
ATOM 986 C C . GLN A 1 123 ? 2.499 -4.620 -0.521 1.00 96.50 123 GLN A C 1
ATOM 988 O O . GLN A 1 123 ? 1.375 -4.759 -0.047 1.00 96.50 123 GLN A O 1
ATOM 993 N N . SER A 1 124 ? 3.581 -4.456 0.245 1.00 96.62 124 SER A N 1
ATOM 994 C CA . SER A 1 124 ? 3.534 -4.416 1.714 1.00 96.62 124 SER A CA 1
ATOM 995 C C . SER A 1 124 ? 2.618 -3.297 2.231 1.00 96.62 124 SER A C 1
ATOM 997 O O . SER A 1 124 ? 1.832 -3.481 3.163 1.00 96.62 124 SER A O 1
ATOM 999 N N . THR A 1 125 ? 2.664 -2.129 1.587 1.00 96.44 125 THR A N 1
ATOM 1000 C CA . THR A 1 125 ? 1.801 -0.995 1.939 1.00 96.44 125 THR A CA 1
ATOM 1001 C C . THR A 1 125 ? 0.332 -1.276 1.630 1.00 96.44 125 THR A C 1
ATOM 1003 O O . THR A 1 125 ? -0.537 -0.920 2.423 1.00 96.44 125 THR A O 1
ATOM 1006 N N . VAL A 1 126 ? 0.042 -1.948 0.516 1.00 95.81 126 VAL A N 1
ATOM 1007 C CA . VAL A 1 126 ? -1.307 -2.372 0.122 1.00 95.81 126 VAL A CA 1
ATOM 1008 C C . VAL A 1 126 ? -1.849 -3.426 1.084 1.00 95.81 126 VAL A C 1
ATOM 1010 O O . VAL A 1 126 ? -2.981 -3.282 1.534 1.00 95.81 126 VAL A O 1
ATOM 1013 N N . ASP A 1 127 ? -1.039 -4.403 1.502 1.00 95.31 127 ASP A N 1
ATOM 1014 C CA . ASP A 1 127 ? -1.407 -5.363 2.554 1.00 95.31 127 ASP A CA 1
ATOM 1015 C C . ASP A 1 127 ? -1.749 -4.621 3.869 1.00 95.31 127 ASP A C 1
ATOM 1017 O O . ASP A 1 127 ? -2.759 -4.875 4.537 1.00 95.31 127 ASP A O 1
ATOM 1021 N N . ALA A 1 128 ? -0.940 -3.620 4.228 1.00 94.12 128 ALA A N 1
ATOM 1022 C CA . ALA A 1 128 ? -1.177 -2.786 5.400 1.00 94.12 128 ALA A CA 1
ATOM 1023 C C . ALA A 1 128 ? -2.412 -1.875 5.261 1.00 94.12 128 ALA A C 1
ATOM 1025 O O . ALA A 1 128 ? -3.035 -1.541 6.275 1.00 94.12 128 ALA A O 1
ATOM 1026 N N . LEU A 1 129 ? -2.764 -1.437 4.052 1.00 94.50 129 LEU A N 1
ATOM 1027 C CA . LEU A 1 129 ? -3.991 -0.692 3.771 1.00 94.50 129 LEU A CA 1
ATOM 1028 C C . LEU A 1 129 ? -5.207 -1.610 3.845 1.00 94.50 129 LEU A C 1
ATOM 1030 O O . LEU A 1 129 ? -6.174 -1.242 4.502 1.00 94.50 129 LEU A O 1
ATOM 1034 N N . GLU A 1 130 ? -5.134 -2.813 3.277 1.00 93.88 130 GLU A N 1
ATOM 1035 C CA . GLU A 1 130 ? -6.208 -3.813 3.281 1.00 93.88 130 GLU A CA 1
ATOM 1036 C C . GLU A 1 130 ? -6.652 -4.149 4.705 1.00 93.88 130 GLU A C 1
ATOM 1038 O O . GLU A 1 130 ? -7.836 -4.087 5.031 1.00 93.88 130 GLU A O 1
ATOM 1043 N N . THR A 1 131 ? -5.690 -4.360 5.605 1.00 91.44 131 THR A N 1
ATOM 1044 C CA . THR A 1 131 ? -5.976 -4.549 7.037 1.00 91.44 131 THR A CA 1
ATOM 1045 C C . THR A 1 131 ? -6.622 -3.326 7.698 1.00 91.44 131 THR A C 1
ATOM 1047 O O . THR A 1 131 ? -7.398 -3.480 8.638 1.00 91.44 131 THR A O 1
ATOM 1050 N N . SER A 1 132 ? -6.344 -2.113 7.209 1.00 91.62 132 SER A N 1
ATOM 1051 C CA . SER A 1 132 ? -6.856 -0.855 7.781 1.00 91.62 132 SER A CA 1
ATOM 1052 C C . SER A 1 132 ? -8.228 -0.459 7.250 1.00 91.62 132 SER A C 1
ATOM 1054 O O . SER A 1 132 ? -8.911 0.333 7.895 1.00 91.62 132 SER A O 1
ATOM 1056 N N . VAL A 1 133 ? -8.638 -0.982 6.093 1.00 92.44 133 VAL A N 1
ATOM 1057 C CA . VAL A 1 133 ? -9.942 -0.695 5.475 1.00 92.44 133 VAL A CA 1
ATOM 1058 C C . VAL A 1 133 ? -11.022 -1.712 5.854 1.00 92.44 133 VAL A C 1
ATOM 1060 O O . VAL A 1 133 ? -12.153 -1.641 5.373 1.00 92.44 133 VAL A O 1
ATOM 1063 N N . ARG A 1 134 ? -10.711 -2.658 6.744 1.00 90.31 134 ARG A N 1
ATOM 1064 C CA . ARG A 1 134 ? -11.649 -3.697 7.184 1.00 90.31 134 ARG A CA 1
ATOM 1065 C C . ARG A 1 134 ? -12.888 -3.097 7.843 1.00 90.31 134 ARG A C 1
ATOM 1067 O O . ARG A 1 134 ? -12.799 -2.347 8.809 1.00 90.31 134 ARG A O 1
ATOM 1074 N N . GLY A 1 135 ? -14.068 -3.456 7.347 1.00 89.31 135 GLY A N 1
ATOM 1075 C CA . GLY A 1 135 ? -15.338 -2.929 7.860 1.00 89.31 135 GLY A CA 1
ATOM 1076 C C . GLY A 1 135 ? -15.690 -1.523 7.361 1.00 89.31 135 GLY A C 1
ATOM 1077 O O . GLY A 1 135 ? -16.722 -0.986 7.761 1.00 89.31 135 GLY A O 1
ATOM 1078 N N . LEU A 1 136 ? -14.880 -0.933 6.475 1.00 91.44 136 LEU A N 1
ATOM 1079 C CA . LEU A 1 136 ? -15.295 0.217 5.670 1.00 91.44 136 LEU A CA 1
ATOM 1080 C C . LEU A 1 136 ? -16.311 -0.203 4.592 1.00 91.44 136 LEU A C 1
ATOM 1082 O O . LEU A 1 136 ? -16.428 -1.398 4.302 1.00 91.44 136 LEU A O 1
ATOM 1086 N N . PRO A 1 137 ? -17.026 0.752 3.964 1.00 90.44 137 PRO A N 1
ATOM 1087 C CA . PRO A 1 137 ? -17.906 0.457 2.837 1.00 90.44 137 PRO A CA 1
ATOM 1088 C C . PRO A 1 137 ? -17.192 -0.334 1.723 1.00 90.44 137 PRO A C 1
ATOM 1090 O O . PRO A 1 137 ? -16.004 -0.095 1.485 1.00 90.44 137 PRO A O 1
ATOM 1093 N N . PRO A 1 138 ? -17.897 -1.221 0.989 1.00 91.81 138 PRO A N 1
ATOM 1094 C CA . PRO A 1 138 ? -17.297 -2.020 -0.085 1.00 91.81 138 PRO A CA 1
ATOM 1095 C C . PRO A 1 138 ? -16.579 -1.178 -1.143 1.00 91.81 138 PRO A C 1
ATOM 1097 O O . PRO A 1 138 ? -15.550 -1.589 -1.663 1.00 91.81 138 PRO A O 1
ATOM 1100 N N . SER A 1 139 ? -17.073 0.036 -1.405 1.00 92.94 139 SER A N 1
ATOM 1101 C CA . SER A 1 139 ? -16.431 0.985 -2.314 1.00 92.94 139 SER A CA 1
ATOM 1102 C C . SER A 1 139 ? -15.003 1.341 -1.896 1.00 92.94 139 SER A C 1
ATOM 1104 O O . SER A 1 139 ? -14.145 1.442 -2.761 1.00 92.94 139 SER A O 1
ATOM 1106 N N . ALA A 1 140 ? -14.726 1.499 -0.599 1.00 92.25 140 ALA A N 1
ATOM 1107 C CA . ALA A 1 140 ? -13.388 1.805 -0.091 1.00 92.25 140 ALA A CA 1
ATOM 1108 C C . ALA A 1 140 ? -12.458 0.586 -0.171 1.00 92.25 140 ALA A C 1
ATOM 1110 O O . ALA A 1 140 ? -11.289 0.716 -0.529 1.00 92.25 140 ALA A O 1
ATOM 1111 N N . GLN A 1 141 ? -12.983 -0.606 0.119 1.00 93.69 141 GLN A N 1
ATOM 1112 C CA . GLN A 1 141 ? -12.218 -1.852 0.021 1.00 93.69 141 GLN A CA 1
ATOM 1113 C C . GLN A 1 141 ? -11.848 -2.167 -1.437 1.00 93.69 141 GLN A C 1
ATOM 1115 O O . GLN A 1 141 ? -10.702 -2.518 -1.715 1.00 93.69 141 GLN A O 1
ATOM 1120 N N . GLU A 1 142 ? -12.765 -1.932 -2.381 1.00 95.69 142 GLU A N 1
ATOM 1121 C CA . GLU A 1 142 ? -12.509 -2.112 -3.816 1.00 95.69 142 GLU A CA 1
ATOM 1122 C C . GLU A 1 142 ? -11.379 -1.204 -4.323 1.00 95.69 142 GLU A C 1
ATOM 1124 O O . GLU A 1 142 ? -10.587 -1.622 -5.163 1.00 95.69 142 GLU A O 1
ATOM 1129 N N . LYS A 1 143 ? -11.232 0.017 -3.782 1.00 95.88 143 LYS A N 1
ATOM 1130 C CA . LYS A 1 143 ? -10.107 0.901 -4.142 1.00 95.88 143 LYS A CA 1
ATOM 113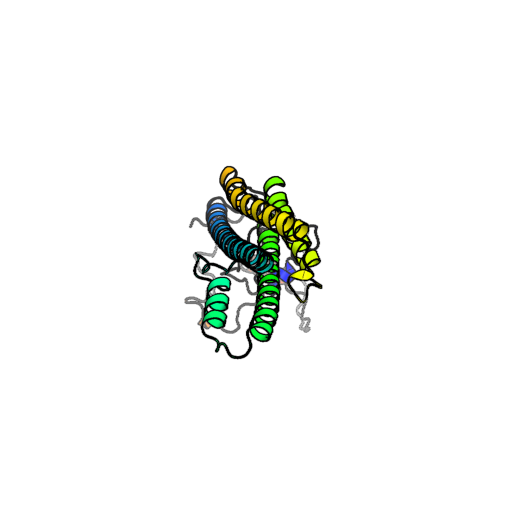1 C C . LYS A 1 143 ? -8.762 0.275 -3.789 1.00 95.88 143 LYS A C 1
ATOM 1133 O O . LYS A 1 143 ? -7.843 0.332 -4.598 1.00 95.88 143 LYS A O 1
ATOM 1138 N N . VAL A 1 144 ? -8.646 -0.352 -2.619 1.00 96.62 144 VAL A N 1
ATOM 1139 C CA . VAL A 1 144 ? -7.415 -1.055 -2.220 1.00 96.62 144 VAL A CA 1
ATOM 1140 C C . VAL A 1 144 ? -7.195 -2.303 -3.082 1.00 96.62 144 VAL A C 1
ATOM 1142 O O . VAL A 1 144 ? -6.068 -2.557 -3.509 1.00 96.62 144 VAL A O 1
ATOM 1145 N N . ALA A 1 145 ? -8.261 -3.037 -3.413 1.00 95.94 145 ALA A N 1
ATOM 1146 C CA . ALA A 1 145 ? -8.188 -4.200 -4.298 1.00 95.94 145 ALA A CA 1
ATOM 1147 C C . ALA A 1 145 ? -7.738 -3.836 -5.728 1.00 95.94 145 ALA A C 1
ATOM 1149 O O . ALA A 1 145 ? -6.936 -4.555 -6.322 1.00 95.94 145 ALA A O 1
ATOM 1150 N N . GLU A 1 146 ? -8.191 -2.707 -6.279 1.00 96.25 146 GLU A N 1
ATOM 1151 C CA . GLU A 1 146 ? -7.733 -2.202 -7.582 1.00 96.25 146 GLU A CA 1
ATOM 1152 C C . GLU A 1 146 ? -6.238 -1.860 -7.561 1.00 96.25 146 GLU A C 1
ATOM 1154 O O . GLU A 1 146 ? -5.516 -2.189 -8.506 1.00 96.25 146 GLU A O 1
ATOM 1159 N N . VAL A 1 147 ? -5.745 -1.254 -6.475 1.00 96.75 147 VAL A N 1
ATOM 1160 C CA . VAL A 1 147 ? -4.311 -0.968 -6.304 1.00 96.75 147 VAL A CA 1
ATOM 1161 C C . VAL A 1 147 ? -3.515 -2.273 -6.261 1.00 96.75 147 VAL A C 1
ATOM 1163 O O . VAL A 1 147 ? -2.532 -2.390 -6.987 1.00 96.75 147 VAL A O 1
ATOM 1166 N N . ARG A 1 148 ? -3.970 -3.279 -5.499 1.00 96.81 148 ARG A N 1
ATOM 1167 C CA . ARG A 1 148 ? -3.362 -4.623 -5.470 1.00 96.81 148 ARG A CA 1
ATOM 1168 C C . ARG A 1 148 ? -3.266 -5.224 -6.872 1.00 96.81 148 ARG A C 1
ATOM 1170 O O . ARG A 1 148 ? -2.169 -5.521 -7.334 1.00 96.81 148 ARG A O 1
ATOM 1177 N N . ARG A 1 149 ? -4.393 -5.302 -7.591 1.00 95.62 149 ARG A N 1
ATOM 1178 C CA . ARG A 1 149 ? -4.447 -5.833 -8.967 1.00 95.62 149 ARG A CA 1
ATOM 1179 C C . ARG A 1 149 ? -3.490 -5.096 -9.906 1.00 95.62 149 ARG A C 1
ATOM 1181 O O . ARG A 1 149 ? -2.834 -5.720 -10.737 1.00 95.62 149 ARG A O 1
ATOM 1188 N N . SER A 1 150 ? -3.397 -3.776 -9.757 1.00 94.44 150 SER A N 1
ATOM 1189 C CA . SER A 1 150 ? -2.521 -2.929 -10.567 1.00 94.44 150 SER A CA 1
ATOM 1190 C C . SER A 1 150 ? -1.036 -3.232 -10.348 1.00 94.44 150 SER A C 1
ATOM 1192 O O . SER A 1 150 ? -0.263 -3.219 -11.310 1.00 94.44 150 SER A O 1
ATOM 1194 N N . VAL A 1 151 ? -0.642 -3.505 -9.101 1.00 95.44 151 VAL A N 1
ATOM 1195 C CA . VAL A 1 151 ? 0.736 -3.833 -8.708 1.00 95.44 151 VAL A CA 1
ATOM 1196 C C . VAL A 1 151 ? 1.092 -5.263 -9.091 1.00 95.44 151 VAL A C 1
ATOM 1198 O O . VAL A 1 151 ? 2.136 -5.468 -9.707 1.00 95.44 151 VAL A O 1
ATOM 1201 N N . ASP A 1 152 ? 0.208 -6.224 -8.825 1.00 94.62 152 ASP A N 1
ATOM 1202 C CA . ASP A 1 152 ? 0.407 -7.636 -9.169 1.00 94.62 152 ASP A CA 1
ATOM 1203 C C . ASP A 1 152 ? 0.625 -7.818 -10.676 1.00 94.62 152 ASP A C 1
ATOM 1205 O O . ASP A 1 152 ? 1.570 -8.487 -11.103 1.00 94.62 152 ASP A O 1
ATOM 1209 N N . ALA A 1 153 ? -0.202 -7.167 -11.502 1.00 92.19 153 ALA A N 1
ATOM 1210 C CA . ALA A 1 153 ? -0.071 -7.221 -12.957 1.00 92.19 153 ALA A CA 1
ATOM 1211 C C . ALA A 1 153 ? 1.298 -6.703 -13.431 1.00 92.19 153 ALA A C 1
ATOM 1213 O O . ALA A 1 153 ? 1.940 -7.311 -14.293 1.00 92.19 153 ALA A O 1
ATOM 1214 N N . LEU A 1 154 ? 1.776 -5.604 -12.839 1.00 92.38 154 LEU A N 1
ATOM 1215 C CA . LEU A 1 154 ? 3.078 -5.036 -13.175 1.00 92.38 154 LEU A CA 1
ATOM 1216 C C . LEU A 1 154 ? 4.227 -5.925 -12.682 1.00 92.38 154 LEU A C 1
ATOM 1218 O O . LEU A 1 154 ? 5.209 -6.120 -13.399 1.00 92.38 154 LEU A O 1
ATOM 1222 N N . GLN A 1 155 ? 4.091 -6.511 -11.493 1.00 94.12 155 GLN A N 1
ATOM 1223 C CA . GLN A 1 155 ? 5.088 -7.408 -10.925 1.00 94.12 155 GLN A CA 1
ATOM 1224 C C . GLN A 1 155 ? 5.252 -8.672 -11.771 1.00 94.12 155 GLN A C 1
ATOM 1226 O O . GLN A 1 155 ? 6.386 -9.074 -12.037 1.00 94.12 155 GLN A O 1
ATOM 1231 N N . VAL A 1 156 ? 4.149 -9.254 -12.251 1.00 94.06 156 VAL A N 1
ATOM 1232 C CA . VAL A 1 156 ? 4.164 -10.385 -13.190 1.00 94.06 156 VAL A CA 1
ATOM 1233 C C . VAL A 1 156 ? 4.872 -9.996 -14.486 1.00 94.06 156 VAL A C 1
ATOM 1235 O O . VAL A 1 156 ? 5.773 -10.704 -14.929 1.00 94.06 156 VAL A O 1
ATOM 1238 N N . ALA A 1 157 ? 4.533 -8.841 -15.061 1.00 92.00 157 ALA A N 1
ATOM 1239 C CA . ALA A 1 157 ? 5.147 -8.367 -16.298 1.00 92.00 157 ALA A CA 1
ATOM 1240 C C . ALA A 1 157 ? 6.666 -8.125 -16.178 1.00 92.00 157 ALA A C 1
ATOM 1242 O O . ALA A 1 157 ? 7.406 -8.294 -17.146 1.00 92.00 157 ALA A O 1
ATOM 1243 N N . PHE A 1 158 ? 7.141 -7.741 -14.992 1.00 93.69 158 PHE A N 1
ATOM 1244 C CA . PHE A 1 158 ? 8.546 -7.430 -14.723 1.00 93.69 158 PHE A CA 1
ATOM 1245 C C . PHE A 1 158 ? 9.327 -8.596 -14.099 1.00 93.69 158 PHE A C 1
ATOM 1247 O O . PHE A 1 158 ? 10.534 -8.459 -13.873 1.00 93.69 158 PHE A O 1
ATOM 1254 N N . ALA A 1 159 ? 8.695 -9.736 -13.806 1.00 92.62 159 ALA A N 1
ATOM 1255 C CA . ALA A 1 159 ? 9.327 -10.844 -13.089 1.00 92.62 159 ALA A CA 1
ATOM 1256 C C . ALA A 1 159 ? 10.586 -11.354 -13.813 1.00 92.62 159 ALA A C 1
ATOM 1258 O O . ALA A 1 159 ? 11.665 -11.383 -13.218 1.00 92.62 159 ALA A O 1
ATOM 1259 N N . ASP A 1 160 ? 10.480 -11.616 -15.118 1.00 90.56 160 ASP A N 1
ATOM 1260 C CA . ASP A 1 160 ? 11.544 -12.255 -15.905 1.00 90.56 160 ASP A CA 1
ATOM 1261 C C . ASP A 1 160 ? 12.435 -11.282 -16.696 1.00 90.56 160 ASP A C 1
ATOM 1263 O O . ASP A 1 160 ? 13.461 -11.689 -17.246 1.00 90.56 160 ASP A O 1
ATOM 1267 N N . ALA A 1 161 ? 12.094 -9.990 -16.739 1.00 93.31 161 ALA A N 1
ATOM 1268 C CA . ALA A 1 161 ? 12.825 -8.997 -17.527 1.00 93.31 161 ALA A CA 1
ATOM 1269 C C . ALA A 1 161 ? 14.274 -8.818 -17.030 1.00 93.31 161 ALA A C 1
ATOM 1271 O O . ALA A 1 161 ? 14.511 -8.424 -15.887 1.00 93.31 161 ALA A O 1
ATOM 1272 N N . ARG A 1 162 ? 15.284 -9.076 -17.863 1.00 90.38 162 ARG A N 1
ATOM 1273 C CA . ARG A 1 162 ? 16.704 -8.880 -17.487 1.00 90.38 162 ARG A CA 1
ATOM 1274 C C . ARG A 1 162 ? 17.322 -7.641 -18.115 1.00 90.38 162 ARG A C 1
ATOM 1276 O O . ARG A 1 162 ? 18.370 -7.185 -17.668 1.00 90.38 162 ARG A O 1
ATOM 1283 N N . ARG A 1 163 ? 16.666 -7.120 -19.142 1.00 90.38 163 ARG A N 1
ATOM 1284 C CA . ARG A 1 163 ? 17.027 -5.927 -19.905 1.00 90.38 163 ARG A CA 1
ATOM 1285 C C . ARG A 1 163 ? 15.753 -5.237 -20.365 1.00 90.38 163 ARG A C 1
ATOM 1287 O O . ARG A 1 163 ? 14.686 -5.851 -20.417 1.00 90.38 163 ARG A O 1
ATOM 1294 N N . PHE A 1 164 ? 15.855 -3.980 -20.767 1.00 90.50 164 PHE A N 1
ATOM 1295 C CA . PHE A 1 164 ? 14.675 -3.227 -21.189 1.00 90.50 164 PHE A CA 1
ATOM 1296 C C . PHE A 1 164 ? 14.026 -3.789 -22.448 1.00 90.50 164 PHE A C 1
ATOM 1298 O O . PHE A 1 164 ? 12.813 -3.709 -22.577 1.00 90.50 164 PHE A O 1
ATOM 1305 N N . GLY A 1 165 ? 14.798 -4.406 -23.344 1.00 86.25 165 GLY A N 1
ATOM 1306 C CA . GLY A 1 165 ? 14.253 -5.051 -24.542 1.00 86.25 165 GLY A CA 1
ATOM 1307 C C . GLY A 1 165 ? 13.313 -6.232 -24.263 1.00 86.25 165 GLY A C 1
ATOM 1308 O O . GLY A 1 165 ? 12.598 -6.643 -25.171 1.00 86.25 165 GLY A O 1
ATOM 1309 N N . ASP A 1 166 ? 13.292 -6.765 -23.038 1.00 91.31 166 ASP A N 1
ATOM 1310 C CA . ASP A 1 166 ? 12.367 -7.835 -22.645 1.00 91.31 166 ASP A CA 1
ATOM 1311 C C . ASP A 1 166 ? 10.976 -7.289 -22.265 1.00 91.31 166 ASP A C 1
ATOM 1313 O O . ASP A 1 166 ? 10.044 -8.066 -22.078 1.00 91.31 166 ASP A O 1
ATOM 1317 N N . LEU A 1 167 ? 10.825 -5.961 -22.159 1.00 92.50 167 LEU A N 1
ATOM 1318 C CA . LEU A 1 167 ? 9.576 -5.278 -21.824 1.00 92.50 167 LEU A CA 1
ATOM 1319 C C . LEU A 1 167 ? 8.977 -4.628 -23.081 1.00 92.50 167 LEU A C 1
ATOM 1321 O O . LEU A 1 167 ? 9.467 -3.581 -23.522 1.00 92.50 167 LEU A O 1
ATOM 1325 N N . PRO A 1 168 ? 7.904 -5.199 -23.659 1.00 90.75 168 PRO A N 1
ATOM 1326 C CA . PRO A 1 168 ? 7.219 -4.598 -24.795 1.00 90.75 168 PRO A CA 1
ATOM 1327 C C . PRO A 1 168 ? 6.686 -3.201 -24.463 1.00 90.75 168 PRO A C 1
ATOM 1329 O O . PRO A 1 168 ? 6.187 -2.955 -23.364 1.00 90.75 168 PRO A O 1
ATOM 1332 N N . ALA A 1 169 ? 6.684 -2.298 -25.446 1.00 89.25 169 ALA A N 1
ATOM 1333 C CA . ALA A 1 169 ? 6.155 -0.942 -25.269 1.00 89.25 169 ALA A CA 1
ATOM 1334 C C . ALA A 1 169 ? 4.686 -0.926 -24.797 1.00 89.25 169 ALA A C 1
ATOM 1336 O O . ALA A 1 169 ? 4.300 -0.056 -24.017 1.00 89.25 169 ALA A O 1
ATOM 1337 N N . ALA A 1 170 ? 3.886 -1.912 -25.223 1.00 91.38 170 ALA A N 1
ATOM 1338 C CA . ALA A 1 170 ? 2.506 -2.090 -24.775 1.00 91.38 170 ALA A CA 1
ATOM 1339 C C . ALA A 1 170 ? 2.412 -2.355 -23.261 1.00 91.38 170 ALA A C 1
ATOM 1341 O O . ALA A 1 170 ? 1.597 -1.731 -22.591 1.00 91.38 170 ALA A O 1
ATOM 1342 N N . VAL A 1 171 ? 3.301 -3.193 -22.717 1.00 91.62 171 VAL A N 1
ATOM 1343 C CA . VAL A 1 171 ? 3.365 -3.519 -21.282 1.00 91.62 171 VAL A CA 1
ATOM 1344 C C . VAL A 1 171 ? 3.746 -2.290 -20.459 1.00 91.62 171 VAL A C 1
ATOM 1346 O O . VAL A 1 171 ? 3.155 -2.034 -19.416 1.00 91.62 171 VAL A O 1
ATOM 1349 N N . LEU A 1 172 ? 4.695 -1.480 -20.938 1.00 92.00 172 LEU A N 1
ATOM 1350 C CA . LEU A 1 172 ? 5.055 -0.226 -20.267 1.00 92.00 172 LEU A CA 1
ATOM 1351 C C . LEU A 1 172 ? 3.921 0.804 -20.304 1.00 92.00 172 LEU A C 1
ATOM 1353 O O . LEU A 1 172 ? 3.692 1.502 -19.317 1.00 92.00 172 LEU A O 1
ATOM 1357 N N . ALA A 1 173 ? 3.209 0.912 -21.429 1.00 91.81 173 ALA A N 1
ATOM 1358 C CA . ALA A 1 173 ? 2.062 1.806 -21.553 1.00 91.81 173 ALA A CA 1
ATOM 1359 C C . ALA A 1 173 ? 0.910 1.379 -20.631 1.00 91.81 173 ALA A C 1
ATOM 1361 O O . ALA A 1 173 ? 0.352 2.215 -19.917 1.00 91.81 173 ALA A O 1
ATOM 1362 N N . GLU A 1 174 ? 0.604 0.082 -20.596 1.00 93.00 174 GLU A N 1
ATOM 1363 C CA . GLU A 1 174 ? -0.383 -0.494 -19.686 1.00 93.00 174 GLU A CA 1
ATOM 1364 C C . GLU A 1 174 ? 0.023 -0.295 -18.224 1.00 93.00 174 GLU A C 1
ATOM 1366 O O . GLU A 1 174 ? -0.790 0.171 -17.429 1.00 93.00 174 GLU A O 1
ATOM 1371 N N . GLY A 1 175 ? 1.291 -0.547 -17.887 1.00 92.38 175 GLY A N 1
ATOM 1372 C CA . GLY A 1 175 ? 1.848 -0.333 -16.555 1.00 92.38 175 GLY A CA 1
ATOM 1373 C C . GLY A 1 175 ? 1.696 1.110 -16.079 1.00 92.38 175 GLY A C 1
ATOM 1374 O O . GLY A 1 175 ? 1.209 1.341 -14.974 1.00 92.38 175 GLY A O 1
ATOM 1375 N N . ARG A 1 176 ? 2.009 2.101 -16.926 1.00 92.94 176 ARG A N 1
ATOM 1376 C CA . ARG A 1 176 ? 1.786 3.522 -16.598 1.00 92.94 176 ARG A CA 1
ATOM 1377 C C . ARG A 1 176 ? 0.309 3.838 -16.365 1.00 92.94 176 ARG A C 1
ATOM 1379 O O . ARG A 1 176 ? -0.022 4.508 -15.390 1.00 92.94 176 ARG A O 1
ATOM 1386 N N . GLY A 1 177 ? -0.579 3.330 -17.221 1.00 93.31 177 GLY A N 1
ATOM 1387 C CA . GLY A 1 177 ? -2.025 3.475 -17.032 1.00 93.31 177 GLY A CA 1
ATOM 1388 C C . GLY A 1 177 ? -2.514 2.828 -15.731 1.00 93.31 177 GLY A C 1
ATOM 1389 O O . GLY A 1 177 ? -3.328 3.411 -15.021 1.00 93.31 177 GLY A O 1
ATOM 1390 N N . SER A 1 178 ? -1.977 1.656 -15.392 1.00 92.50 178 SER A N 1
ATOM 1391 C CA . SER A 1 178 ? -2.236 0.932 -14.144 1.00 92.50 178 SER A CA 1
ATOM 1392 C C . SER A 1 178 ? -1.811 1.742 -12.920 1.00 92.50 178 SER A C 1
ATOM 1394 O O . SER A 1 178 ? -2.600 1.940 -12.001 1.00 92.50 178 SER A O 1
ATOM 1396 N N . MET A 1 179 ? -0.610 2.325 -12.944 1.00 93.94 179 MET A N 1
ATOM 1397 C CA . MET A 1 179 ? -0.127 3.182 -11.859 1.00 93.94 179 MET A CA 1
ATOM 1398 C C . MET A 1 179 ? -0.943 4.466 -11.711 1.00 93.94 179 MET A C 1
ATOM 1400 O O . MET A 1 179 ? -1.141 4.926 -10.591 1.00 93.94 179 MET A O 1
ATOM 1404 N N . ALA A 1 180 ? -1.429 5.053 -12.807 1.00 93.00 180 ALA A N 1
ATOM 1405 C CA . ALA A 1 180 ? -2.317 6.213 -12.746 1.00 93.00 180 ALA A CA 1
ATOM 1406 C C . ALA A 1 180 ? -3.676 5.863 -12.112 1.00 93.00 180 ALA A C 1
ATOM 1408 O O . ALA A 1 180 ? -4.169 6.607 -11.265 1.00 93.00 180 ALA A O 1
ATOM 1409 N N . ARG A 1 181 ? -4.253 4.702 -12.463 1.00 94.56 181 ARG A N 1
ATOM 1410 C CA . ARG A 1 181 ? -5.480 4.189 -11.826 1.00 94.56 181 ARG A CA 1
ATOM 1411 C C . ARG A 1 181 ? -5.275 3.901 -10.342 1.00 94.56 181 ARG A C 1
ATOM 1413 O O . ARG A 1 181 ? -6.115 4.292 -9.536 1.00 94.56 181 ARG A O 1
ATOM 1420 N N . ALA A 1 182 ? -4.162 3.263 -9.983 1.00 95.94 182 ALA A N 1
ATOM 1421 C CA . ALA A 1 182 ? -3.805 2.997 -8.595 1.00 95.94 182 ALA A CA 1
ATOM 1422 C C . ALA A 1 182 ? -3.690 4.298 -7.785 1.00 95.94 182 ALA A C 1
ATOM 1424 O O . ALA A 1 182 ? -4.269 4.391 -6.706 1.00 95.94 182 ALA A O 1
ATOM 1425 N N . HIS A 1 183 ? -3.030 5.325 -8.335 1.00 95.06 183 HIS A N 1
ATOM 1426 C CA . HIS A 1 183 ? -2.937 6.652 -7.712 1.00 95.06 183 HIS A CA 1
ATOM 1427 C C . HIS A 1 183 ? -4.317 7.251 -7.425 1.00 95.06 183 HIS A C 1
ATOM 1429 O O . HIS A 1 183 ? -4.611 7.581 -6.278 1.00 95.06 183 HIS A O 1
ATOM 1435 N N . ALA A 1 184 ? -5.198 7.286 -8.430 1.00 95.31 184 ALA A N 1
ATOM 1436 C CA . ALA A 1 184 ? -6.565 7.781 -8.266 1.00 95.31 184 ALA A CA 1
ATOM 1437 C C . ALA A 1 184 ? -7.351 6.991 -7.202 1.00 95.31 184 ALA A C 1
ATOM 1439 O O . ALA A 1 184 ? -8.065 7.573 -6.387 1.00 95.31 184 ALA A O 1
ATOM 1440 N N . CYS A 1 185 ? -7.177 5.666 -7.150 1.00 95.81 185 CYS A N 1
ATOM 1441 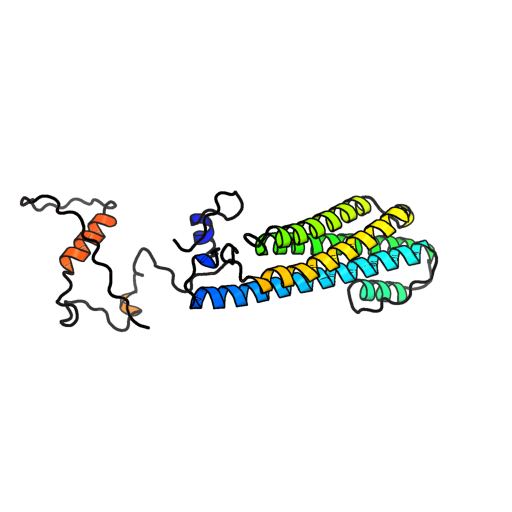C CA . CYS A 1 185 ? -7.848 4.828 -6.158 1.00 95.81 185 CYS A CA 1
ATOM 1442 C C . CYS A 1 185 ? -7.386 5.117 -4.726 1.00 95.81 185 CYS A C 1
ATOM 1444 O O . CYS A 1 185 ? -8.217 5.217 -3.821 1.00 95.81 185 CYS A O 1
ATOM 1446 N N . VAL A 1 186 ? -6.075 5.273 -4.518 1.00 95.12 186 VAL A N 1
ATOM 1447 C CA . VAL A 1 186 ? -5.510 5.668 -3.220 1.00 95.12 186 VAL A CA 1
ATOM 1448 C C . VAL A 1 186 ? -5.986 7.069 -2.827 1.00 95.12 186 VAL A C 1
ATOM 1450 O O . VAL A 1 186 ? -6.235 7.326 -1.645 1.00 95.12 186 VAL A O 1
ATOM 1453 N N . ASP A 1 187 ? -6.163 7.969 -3.795 1.00 93.06 187 ASP A N 1
ATOM 1454 C CA . ASP A 1 187 ? -6.662 9.313 -3.528 1.00 93.06 187 ASP A CA 1
ATOM 1455 C C . ASP A 1 187 ? -8.104 9.337 -3.034 1.00 93.06 187 ASP A C 1
ATOM 1457 O O . ASP A 1 187 ? -8.380 9.928 -1.983 1.00 93.06 187 ASP A O 1
ATOM 1461 N N . GLU A 1 188 ? -8.984 8.628 -3.737 1.00 93.69 188 GLU A N 1
ATOM 1462 C CA . GLU A 1 188 ? -10.408 8.518 -3.422 1.00 93.69 188 GLU A CA 1
ATOM 1463 C C . GLU A 1 188 ? -10.684 7.768 -2.110 1.00 93.69 188 GLU A C 1
ATOM 1465 O O . GLU A 1 188 ? -11.719 7.990 -1.480 1.00 93.69 188 GLU A O 1
ATOM 1470 N N . LEU A 1 189 ? -9.770 6.896 -1.666 1.00 92.12 189 LEU A N 1
ATOM 1471 C CA . LEU A 1 189 ? -9.963 6.069 -0.472 1.00 92.12 189 LEU A CA 1
ATOM 1472 C C . LEU A 1 189 ? -10.317 6.899 0.769 1.00 92.12 189 LEU A C 1
ATOM 1474 O O . LEU A 1 189 ? -11.222 6.537 1.519 1.00 92.12 189 LEU A O 1
ATOM 1478 N N . LEU A 1 190 ? -9.607 8.008 0.997 1.00 89.38 190 LEU A N 1
ATOM 1479 C CA . LEU A 1 190 ? -9.803 8.822 2.198 1.00 89.38 190 LEU A CA 1
ATOM 1480 C C . LEU A 1 190 ? -11.144 9.564 2.176 1.00 89.38 190 LEU A C 1
ATOM 1482 O O . LEU A 1 190 ? -11.802 9.661 3.212 1.00 89.38 190 LEU A O 1
ATOM 1486 N N . GLU A 1 191 ? -11.564 10.032 1.001 1.00 90.19 191 GLU A N 1
ATOM 1487 C CA . GLU A 1 191 ? -12.842 10.724 0.812 1.00 90.19 191 GLU A CA 1
ATOM 1488 C C . GLU A 1 191 ? -14.019 9.826 1.206 1.00 90.19 191 GLU A C 1
ATOM 1490 O O . GLU A 1 191 ? -14.939 10.260 1.899 1.00 90.19 191 GLU A O 1
ATOM 1495 N N . LEU A 1 192 ? -13.947 8.536 0.861 1.00 87.38 192 LEU A N 1
ATOM 1496 C CA . LEU A 1 192 ? -14.976 7.553 1.211 1.00 87.38 192 LEU A CA 1
ATOM 1497 C C . LEU A 1 192 ? -15.089 7.308 2.724 1.00 87.38 192 LEU A C 1
ATOM 1499 O O . LEU A 1 192 ? -16.174 7.002 3.219 1.00 87.38 192 LEU A O 1
ATOM 1503 N N . VAL A 1 193 ? -13.989 7.436 3.471 1.00 86.56 193 VAL A N 1
ATOM 1504 C CA . VAL A 1 193 ? -13.979 7.225 4.929 1.00 86.56 193 VAL A CA 1
ATOM 1505 C C . VAL A 1 193 ? -14.527 8.436 5.673 1.00 86.56 193 VAL A C 1
ATOM 1507 O O . VAL A 1 193 ? -15.326 8.285 6.600 1.00 86.56 193 VAL A O 1
ATOM 1510 N N . VAL A 1 194 ? -14.111 9.635 5.261 1.00 86.38 194 VAL A N 1
ATOM 1511 C CA . VAL A 1 194 ? -14.441 10.888 5.954 1.00 86.38 194 VAL A CA 1
ATOM 1512 C C . VAL A 1 194 ? -15.929 11.231 5.841 1.00 86.38 194 VAL A C 1
ATOM 1514 O O . VAL A 1 194 ? -16.484 11.829 6.759 1.00 86.38 194 VAL A O 1
ATOM 1517 N N . GLN A 1 195 ? -16.606 10.806 4.771 1.00 82.25 195 GLN A N 1
ATOM 1518 C CA . GLN A 1 195 ? -18.014 11.140 4.533 1.00 82.25 195 GLN A CA 1
ATOM 1519 C C . GLN A 1 195 ? -19.006 10.537 5.542 1.00 82.25 195 GLN A C 1
ATOM 1521 O O . GLN A 1 195 ? -20.094 11.089 5.699 1.00 82.25 195 GLN A O 1
ATOM 1526 N N . ALA A 1 196 ? -18.684 9.420 6.207 1.00 72.69 196 ALA A N 1
ATOM 1527 C CA . ALA A 1 196 ? -19.711 8.626 6.894 1.00 72.69 196 ALA A CA 1
ATOM 1528 C C . ALA A 1 196 ? -19.386 8.148 8.321 1.00 72.69 196 ALA A C 1
ATOM 1530 O O . ALA A 1 196 ? -20.263 7.536 8.924 1.00 72.69 196 ALA A O 1
ATOM 1531 N N . VAL A 1 197 ? -18.179 8.386 8.864 1.00 79.38 197 VAL A N 1
ATOM 1532 C CA . VAL A 1 197 ? -17.693 7.814 10.152 1.00 79.38 197 VAL A CA 1
ATOM 1533 C C . VAL A 1 197 ? -18.207 6.372 10.362 1.00 79.38 197 VAL A C 1
ATOM 1535 O O . VAL A 1 197 ? -19.123 6.121 11.152 1.00 79.38 197 VAL A O 1
ATOM 1538 N N . PRO A 1 198 ? -17.669 5.399 9.612 1.00 86.88 198 PRO A N 1
ATOM 1539 C CA . PRO A 1 198 ? -18.280 4.080 9.494 1.00 86.88 198 PRO A CA 1
ATOM 1540 C C . PRO A 1 198 ? -18.238 3.296 10.814 1.00 86.88 198 PRO A C 1
ATOM 1542 O O . PRO A 1 198 ? -17.187 2.832 11.245 1.00 86.88 198 PRO A O 1
ATOM 1545 N N . LEU A 1 199 ? -19.401 3.083 11.440 1.00 90.56 199 LEU A N 1
ATOM 1546 C CA . LEU A 1 199 ? -19.531 2.285 12.671 1.00 90.56 199 LEU A CA 1
ATOM 1547 C C . LEU A 1 199 ? -18.989 0.844 12.552 1.00 90.56 199 LEU A C 1
ATOM 1549 O O . LEU A 1 199 ? -18.418 0.357 13.531 1.00 90.56 199 LEU A O 1
ATOM 1553 N N . PRO A 1 200 ? -19.113 0.143 11.405 1.00 91.81 200 PRO A N 1
ATOM 1554 C CA . PRO A 1 200 ? -18.563 -1.205 11.266 1.00 91.81 200 PRO A CA 1
ATOM 1555 C C . PRO A 1 200 ? -17.037 -1.248 11.114 1.00 91.81 200 PRO A C 1
ATOM 1557 O O . PRO A 1 200 ? -16.485 -2.352 11.146 1.00 91.81 200 PRO A O 1
ATOM 1560 N N . TRP A 1 201 ? -16.372 -0.092 10.963 1.00 93.81 201 TRP A N 1
ATOM 1561 C CA . TRP A 1 201 ? -14.930 0.006 10.744 1.00 93.81 201 TRP A CA 1
ATOM 1562 C C . TRP A 1 201 ? -14.165 -0.628 11.900 1.00 93.81 201 TRP A C 1
ATOM 1564 O O . TRP A 1 201 ? -14.320 -0.239 13.062 1.00 93.81 201 TRP A O 1
ATOM 1574 N N . LEU A 1 202 ? -13.362 -1.631 11.557 1.00 93.56 202 LEU A N 1
ATOM 1575 C CA . LEU A 1 202 ? -12.491 -2.343 12.468 1.00 93.56 202 LEU A CA 1
ATOM 1576 C C . LEU A 1 202 ? -11.168 -1.582 12.592 1.00 93.56 202 LEU A C 1
ATOM 1578 O O . LEU A 1 202 ? -10.400 -1.487 11.637 1.00 93.56 202 LEU A O 1
ATOM 1582 N N . VAL A 1 203 ? -10.904 -1.054 13.780 1.00 92.81 203 VAL A N 1
ATOM 1583 C CA . VAL A 1 203 ? -9.745 -0.210 14.081 1.00 92.81 203 VAL A CA 1
ATOM 1584 C C . VAL A 1 203 ? -8.846 -0.864 15.128 1.00 92.81 203 VAL A C 1
ATOM 1586 O O . VAL A 1 203 ? -9.323 -1.582 16.008 1.00 92.81 203 VAL A O 1
ATOM 1589 N N . GLY A 1 204 ? -7.536 -0.630 15.032 1.00 89.62 204 GLY A N 1
ATOM 1590 C CA . GLY A 1 204 ? -6.537 -1.204 15.935 1.00 89.62 204 GLY A CA 1
ATOM 1591 C C . GLY A 1 204 ? -5.197 -1.506 15.247 1.00 89.62 204 GLY A C 1
ATOM 1592 O O . GLY A 1 204 ? -4.951 -1.025 14.137 1.00 89.62 204 GLY A O 1
ATOM 1593 N N . PRO A 1 205 ? -4.310 -2.276 15.900 1.00 89.50 205 PRO A N 1
ATOM 1594 C CA . PRO A 1 205 ? -4.466 -2.792 17.260 1.00 89.50 205 PRO A CA 1
ATOM 1595 C C . PRO A 1 205 ? -4.326 -1.676 18.313 1.00 89.50 205 PRO A C 1
ATOM 1597 O O . PRO A 1 205 ? -3.507 -0.766 18.161 1.00 89.50 205 PRO A O 1
ATOM 1600 N N . PHE A 1 206 ? -5.126 -1.750 19.377 1.00 88.62 206 PHE A N 1
ATOM 1601 C CA . PHE A 1 206 ? -5.019 -0.930 20.584 1.00 88.62 206 PHE A CA 1
ATOM 1602 C C . PHE A 1 206 ? -4.499 -1.781 21.739 1.00 88.62 206 PHE A C 1
ATOM 1604 O O . PHE A 1 206 ? -4.956 -2.909 21.928 1.00 88.62 206 PHE A O 1
ATOM 1611 N N . ALA A 1 207 ? -3.571 -1.228 22.516 1.00 85.69 207 ALA A N 1
ATOM 1612 C CA . ALA A 1 207 ? -3.062 -1.870 23.719 1.00 85.69 207 ALA A CA 1
ATOM 1613 C C . ALA A 1 207 ? -3.811 -1.359 24.959 1.00 85.69 207 ALA A C 1
ATOM 1615 O O . ALA A 1 207 ? -4.055 -0.151 25.064 1.00 85.69 207 ALA A O 1
ATOM 1616 N N . PRO A 1 208 ? -4.190 -2.243 25.897 1.00 80.88 208 PRO A N 1
ATOM 1617 C CA . PRO A 1 208 ? -4.780 -1.827 27.156 1.00 80.88 208 PRO A CA 1
ATOM 1618 C C . PRO A 1 208 ? -3.700 -1.188 28.032 1.00 80.88 208 PRO A C 1
ATOM 1620 O O . PRO A 1 208 ? -2.604 -1.723 28.174 1.00 80.88 208 PRO A O 1
ATOM 1623 N N . ILE A 1 209 ? -4.020 -0.048 28.640 1.00 76.25 209 ILE A N 1
ATOM 1624 C CA . ILE A 1 209 ? -3.139 0.597 29.628 1.00 76.25 209 ILE A CA 1
ATOM 1625 C C . ILE A 1 209 ? -3.292 -0.087 30.995 1.00 76.25 209 ILE A C 1
ATOM 1627 O O . ILE A 1 209 ? -2.332 -0.199 31.751 1.00 76.25 209 ILE A O 1
ATOM 1631 N N . LEU A 1 210 ? -4.496 -0.582 31.289 1.00 72.00 210 LEU A N 1
ATOM 1632 C CA . LEU A 1 210 ? -4.821 -1.314 32.506 1.00 72.00 210 LEU A CA 1
ATOM 1633 C C . LEU A 1 210 ? -5.041 -2.784 32.155 1.00 72.00 210 LEU A C 1
ATOM 1635 O O . LEU A 1 210 ? -5.923 -3.114 31.364 1.00 72.00 210 LEU A O 1
ATOM 1639 N N . VAL A 1 211 ? -4.223 -3.657 32.736 1.00 67.94 211 VAL A N 1
ATOM 1640 C CA . VAL A 1 211 ? -4.359 -5.108 32.607 1.00 67.94 211 VAL A CA 1
ATOM 1641 C C . VAL A 1 211 ? -4.747 -5.646 33.973 1.00 67.94 211 VAL A C 1
ATOM 1643 O O . VAL A 1 211 ? -3.941 -5.596 34.903 1.00 67.94 211 VAL A O 1
ATOM 1646 N N . GLU A 1 212 ? -5.969 -6.161 34.093 1.00 61.44 212 GLU A N 1
ATOM 1647 C CA . GLU A 1 212 ? -6.372 -6.914 35.279 1.00 61.44 212 GLU A CA 1
ATOM 1648 C C . GLU A 1 212 ? -5.469 -8.144 35.403 1.00 61.44 212 GLU A C 1
ATOM 1650 O O . GLU A 1 212 ? -5.408 -8.997 34.508 1.00 61.44 212 GLU A O 1
ATOM 1655 N N . ARG A 1 213 ? -4.708 -8.200 36.499 1.00 57.47 213 ARG A N 1
ATOM 1656 C CA . ARG A 1 213 ? -3.921 -9.378 36.847 1.00 57.47 213 ARG A CA 1
ATOM 1657 C C . ARG A 1 213 ? -4.844 -10.361 37.569 1.00 57.47 213 ARG A C 1
ATOM 1659 O O . ARG A 1 213 ? -5.549 -9.936 38.479 1.00 57.47 213 ARG A O 1
ATOM 1666 N N . PRO A 1 214 ? -4.842 -11.648 37.185 1.00 54.88 214 PRO A N 1
ATOM 1667 C CA . PRO A 1 214 ? -5.671 -12.657 37.843 1.00 54.88 214 PRO A CA 1
ATOM 1668 C C . PRO A 1 214 ? -5.274 -12.871 39.308 1.00 54.88 214 PRO A C 1
ATOM 1670 O O . PRO A 1 214 ? -6.109 -13.281 40.105 1.00 54.88 214 PRO A O 1
ATOM 1673 N N . GLU A 1 215 ? -4.027 -12.553 39.666 1.00 54.34 215 GLU A N 1
ATOM 1674 C CA . GLU A 1 215 ? -3.535 -12.617 41.037 1.00 54.34 215 GLU A CA 1
ATOM 1675 C C . GLU A 1 215 ? -2.984 -11.255 41.478 1.00 54.34 215 GLU A C 1
ATOM 1677 O O . GLU A 1 215 ? -2.282 -10.587 40.699 1.00 54.34 215 GLU A O 1
ATOM 1682 N N . PRO A 1 216 ? -3.282 -10.826 42.719 1.00 58.72 216 PRO A N 1
ATOM 1683 C CA . PRO A 1 216 ? -2.634 -9.667 43.303 1.00 58.72 216 PRO A CA 1
ATOM 1684 C C . PRO A 1 216 ? -1.117 -9.921 43.374 1.00 58.72 216 PRO A C 1
ATOM 1686 O O . PRO A 1 216 ? -0.697 -11.018 43.745 1.00 58.72 216 PRO A O 1
ATOM 1689 N N . PRO A 1 217 ? -0.270 -8.948 42.990 1.00 63.66 217 PRO A N 1
ATOM 1690 C CA . PRO A 1 217 ? 1.173 -9.091 43.116 1.00 63.66 217 PRO A CA 1
ATOM 1691 C C . PRO A 1 217 ? 1.557 -9.395 44.574 1.00 63.66 217 PRO A C 1
ATOM 1693 O O . PRO A 1 217 ? 0.941 -8.839 45.483 1.00 63.66 217 PRO A O 1
ATOM 1696 N N . PRO A 1 218 ? 2.587 -10.228 44.810 1.00 64.81 218 PRO A N 1
ATOM 1697 C CA . PRO A 1 218 ? 2.999 -10.613 46.162 1.00 64.81 218 PRO A CA 1
ATOM 1698 C C . PRO A 1 218 ? 3.396 -9.411 47.038 1.00 64.81 218 PRO A C 1
ATOM 1700 O O . PRO A 1 218 ? 3.258 -9.483 48.251 1.00 64.81 218 PRO A O 1
ATOM 1703 N N . ASP A 1 219 ? 3.785 -8.290 46.419 1.00 68.75 219 ASP A N 1
ATOM 1704 C CA . ASP A 1 219 ? 4.139 -7.033 47.091 1.00 68.75 219 ASP A CA 1
ATOM 1705 C C . ASP A 1 219 ? 3.047 -5.952 46.960 1.00 68.75 219 ASP A C 1
ATOM 1707 O O . ASP A 1 219 ? 3.346 -4.759 47.001 1.00 68.75 219 ASP A O 1
ATOM 1711 N N . LEU A 1 220 ? 1.775 -6.329 46.757 1.00 64.19 220 LEU A N 1
ATOM 1712 C CA . LEU A 1 220 ? 0.679 -5.360 46.606 1.00 64.19 220 LEU A CA 1
ATOM 1713 C C . LEU A 1 220 ? 0.625 -4.384 47.789 1.00 64.19 220 LEU A C 1
ATOM 1715 O O . LEU A 1 220 ? 0.434 -3.195 47.569 1.00 64.19 220 LEU A O 1
ATOM 1719 N N . GLU A 1 221 ? 0.871 -4.867 49.010 1.00 63.88 221 GLU A N 1
ATOM 1720 C CA . GLU A 1 221 ? 0.896 -4.057 50.235 1.00 63.88 221 GLU A CA 1
ATOM 1721 C C . GLU A 1 221 ? 1.960 -2.950 50.221 1.00 63.88 221 GLU A C 1
ATOM 1723 O O . GLU A 1 221 ? 1.775 -1.915 50.850 1.00 63.88 221 GLU A O 1
ATOM 1728 N N . ALA A 1 222 ? 3.057 -3.141 49.483 1.00 67.12 222 ALA A N 1
ATOM 1729 C CA . ALA A 1 222 ? 4.111 -2.141 49.313 1.00 67.12 222 ALA A CA 1
ATOM 1730 C C . ALA A 1 222 ? 3.844 -1.178 48.141 1.00 67.12 222 ALA A C 1
ATOM 1732 O O . ALA A 1 222 ? 4.558 -0.189 47.977 1.00 67.12 222 ALA A O 1
ATOM 1733 N N . LEU A 1 223 ? 2.850 -1.486 47.303 1.00 60.38 223 LEU A N 1
ATOM 1734 C CA . LEU A 1 223 ? 2.496 -0.752 46.085 1.00 60.38 223 LEU A CA 1
ATOM 1735 C C . LEU A 1 223 ? 1.220 0.085 46.232 1.00 60.38 223 LEU A C 1
ATOM 1737 O O . LEU A 1 223 ? 0.889 0.841 45.319 1.00 60.38 223 LEU A O 1
ATOM 1741 N N . VAL A 1 224 ? 0.499 -0.059 47.343 1.00 68.50 224 VAL A N 1
ATOM 1742 C CA . VAL A 1 224 ? -0.712 0.708 47.639 1.00 68.50 224 VAL A CA 1
ATOM 1743 C C . VAL A 1 224 ? -0.469 1.624 48.831 1.00 68.50 224 VAL A C 1
ATOM 1745 O O . VAL A 1 224 ? 0.105 1.212 49.834 1.00 68.50 224 VAL A O 1
ATOM 1748 N N . ASP A 1 225 ? -0.933 2.870 48.724 1.00 63.34 225 ASP A N 1
ATOM 1749 C CA . ASP A 1 225 ? -0.803 3.869 49.795 1.00 63.34 225 ASP A CA 1
ATOM 1750 C C . ASP A 1 225 ? -1.585 3.474 51.064 1.00 63.34 225 ASP A C 1
ATOM 1752 O O . ASP A 1 225 ? -1.294 3.960 52.156 1.00 63.34 225 ASP A O 1
ATOM 1756 N N . GLU A 1 226 ? -2.574 2.582 50.933 1.00 60.28 226 GLU A N 1
ATOM 1757 C CA . GLU A 1 226 ? -3.412 2.114 52.032 1.00 60.28 226 GLU A CA 1
ATOM 1758 C C . GLU A 1 226 ? -3.854 0.658 51.798 1.00 60.28 226 GLU A C 1
ATOM 1760 O O . GLU A 1 226 ? -4.511 0.339 50.805 1.00 60.28 226 GLU A O 1
ATOM 1765 N N . VAL A 1 227 ? -3.507 -0.235 52.729 1.00 58.56 227 VAL A N 1
ATOM 1766 C CA . VAL A 1 227 ? -4.030 -1.607 52.789 1.00 58.56 227 VAL A CA 1
ATOM 1767 C C . VAL A 1 227 ? -5.161 -1.624 53.811 1.00 58.56 227 VAL A C 1
ATOM 1769 O O . VAL A 1 227 ? -4.922 -1.534 55.017 1.00 58.56 227 VAL A O 1
ATOM 1772 N N . ILE A 1 228 ? -6.408 -1.734 53.347 1.00 59.25 228 ILE A N 1
ATOM 1773 C CA . ILE A 1 228 ? -7.572 -1.828 54.237 1.00 59.25 228 ILE A CA 1
ATOM 1774 C C . ILE A 1 228 ? -7.628 -3.250 54.821 1.00 59.25 228 ILE A C 1
ATOM 1776 O O . ILE A 1 228 ? -8.257 -4.149 54.273 1.00 59.25 228 ILE A O 1
ATOM 1780 N N . GLY A 1 229 ? -6.921 -3.462 55.935 1.00 55.03 229 GLY A N 1
ATOM 1781 C CA . GLY A 1 229 ? -6.841 -4.747 56.647 1.00 55.03 229 GLY A CA 1
ATOM 1782 C C . GLY A 1 229 ? -8.019 -5.051 57.587 1.00 55.03 229 GLY A C 1
ATOM 1783 O O . GLY A 1 229 ? -8.028 -6.089 58.244 1.00 55.03 229 GLY A O 1
ATOM 1784 N N . GLY A 1 230 ? -9.012 -4.163 57.683 1.00 59.50 230 GLY A N 1
ATOM 1785 C CA . GLY A 1 230 ? -10.203 -4.336 58.521 1.00 59.50 230 GLY A CA 1
ATOM 1786 C C . GLY A 1 230 ? -11.405 -3.563 57.971 1.00 59.50 230 GLY A C 1
ATOM 1787 O O . GLY A 1 230 ? -11.225 -2.746 57.072 1.00 59.50 230 GLY A O 1
ATOM 1788 N N . PRO A 1 231 ? -12.632 -3.802 58.472 1.00 56.41 231 PRO A N 1
ATOM 1789 C CA . PRO A 1 231 ? -13.830 -3.158 57.946 1.00 56.41 231 PRO A CA 1
ATOM 1790 C C . PRO A 1 231 ? -13.747 -1.644 58.160 1.00 56.41 231 PRO A C 1
ATOM 1792 O O . PRO A 1 231 ? -13.934 -1.144 59.270 1.00 56.41 231 PRO A O 1
ATOM 1795 N N . ASP A 1 232 ? -13.447 -0.909 57.095 1.00 60.72 232 ASP A N 1
ATOM 1796 C CA . ASP A 1 232 ? -13.541 0.543 57.100 1.00 60.72 232 ASP A CA 1
ATOM 1797 C C . ASP A 1 232 ? -15.029 0.921 57.244 1.00 60.72 232 ASP A C 1
ATOM 1799 O O . ASP A 1 232 ? -15.866 0.419 56.484 1.00 60.72 232 ASP A O 1
ATOM 1803 N N . PRO A 1 233 ? -15.401 1.794 58.196 1.00 68.88 233 PRO A N 1
ATOM 1804 C CA . PRO A 1 233 ? -16.785 2.222 58.383 1.00 68.88 233 PRO A CA 1
ATOM 1805 C C . PRO A 1 233 ? -17.424 2.832 57.123 1.00 68.88 233 PRO A C 1
ATOM 1807 O O . PRO A 1 233 ? -18.646 2.775 56.986 1.00 68.88 233 PRO A O 1
ATOM 1810 N N . ARG A 1 234 ? -16.635 3.353 56.168 1.00 67.06 234 ARG A N 1
ATOM 1811 C CA . ARG A 1 234 ? -17.125 3.805 54.849 1.00 67.06 234 ARG A CA 1
ATOM 1812 C C . ARG A 1 234 ? -17.741 2.669 54.026 1.00 67.06 234 ARG A C 1
ATOM 1814 O O . ARG A 1 234 ? -18.697 2.885 53.283 1.00 67.06 234 ARG A O 1
ATOM 1821 N N . TRP A 1 235 ? -17.229 1.454 54.197 1.00 64.44 235 TRP A N 1
ATOM 1822 C CA . TRP A 1 235 ? -17.603 0.258 53.441 1.00 64.44 235 TRP A CA 1
ATOM 1823 C C . TRP A 1 235 ? -18.408 -0.745 54.274 1.00 64.44 235 TRP A C 1
ATOM 1825 O O . TRP A 1 235 ? -18.708 -1.829 53.794 1.00 64.44 235 TRP A O 1
ATOM 1835 N N . ALA A 1 236 ? -18.827 -0.386 55.493 1.00 65.81 236 ALA A N 1
ATOM 1836 C CA . ALA A 1 236 ? -19.553 -1.276 56.407 1.00 65.81 236 ALA A CA 1
ATOM 1837 C C . ALA A 1 236 ? -20.900 -1.803 55.866 1.00 65.81 236 ALA A C 1
ATOM 1839 O O . ALA A 1 236 ? -21.454 -2.756 56.405 1.00 65.81 236 ALA A O 1
ATOM 1840 N N . HIS A 1 237 ? -21.436 -1.185 54.810 1.00 71.62 237 HIS A N 1
ATOM 1841 C CA . HIS A 1 237 ? -22.645 -1.634 54.119 1.00 71.62 237 HIS A CA 1
ATOM 1842 C C . HIS A 1 237 ? -22.386 -2.768 53.108 1.00 71.62 237 HIS A C 1
ATOM 1844 O O . HIS A 1 237 ? -23.339 -3.372 52.617 1.00 71.62 237 HIS A O 1
ATOM 1850 N N . LEU A 1 238 ? -21.121 -3.046 52.772 1.00 68.50 238 LEU A N 1
ATOM 1851 C CA . LEU A 1 238 ? -20.723 -4.139 51.889 1.00 68.50 238 LEU A CA 1
ATOM 1852 C C . LEU A 1 238 ? -20.517 -5.409 52.723 1.00 68.50 238 LEU A C 1
ATOM 1854 O O . LEU A 1 238 ? -19.697 -5.442 53.638 1.00 68.50 238 LEU A O 1
ATOM 1858 N N . ASP A 1 239 ? -21.251 -6.473 52.390 1.00 73.75 239 ASP A N 1
ATOM 1859 C CA . ASP A 1 239 ? -21.087 -7.801 52.996 1.00 73.75 239 ASP A CA 1
ATOM 1860 C C . ASP A 1 239 ? -19.817 -8.474 52.446 1.00 73.75 239 ASP A C 1
ATOM 1862 O O . ASP A 1 239 ? -19.856 -9.343 51.569 1.00 73.75 239 ASP A O 1
ATOM 1866 N N . TRP A 1 240 ? -18.666 -8.005 52.932 1.00 68.06 240 TRP A N 1
ATOM 1867 C CA . TRP A 1 240 ? -17.344 -8.495 52.546 1.00 68.06 240 TRP A CA 1
ATOM 1868 C C . TRP A 1 240 ? -17.201 -10.022 52.703 1.00 68.06 240 TRP A C 1
ATOM 1870 O O . TRP A 1 240 ? -16.718 -10.662 51.767 1.00 68.06 240 TRP A O 1
ATOM 1880 N N . PRO A 1 241 ? -17.697 -10.658 53.789 1.00 74.44 241 PRO A N 1
ATOM 1881 C CA . PRO A 1 241 ? -17.713 -12.117 53.898 1.00 74.44 241 PRO A CA 1
ATOM 1882 C C . PRO A 1 241 ? -18.512 -12.824 52.793 1.00 74.44 241 PRO A C 1
ATOM 1884 O O . PRO A 1 241 ? -18.098 -13.886 52.326 1.00 74.44 241 PRO A O 1
ATOM 1887 N N . ALA A 1 242 ? -19.659 -12.285 52.364 1.00 73.88 242 ALA A N 1
ATOM 1888 C CA . ALA A 1 242 ? -20.408 -12.855 51.241 1.00 73.88 242 ALA A CA 1
ATOM 1889 C C . ALA A 1 242 ? -19.687 -12.679 49.902 1.00 73.88 242 ALA A C 1
ATOM 1891 O O . ALA A 1 242 ? -19.677 -13.609 49.095 1.00 73.88 242 ALA A O 1
ATOM 1892 N N . GLN A 1 243 ? -19.044 -11.531 49.678 1.00 68.44 243 GLN A N 1
ATOM 1893 C CA . GLN A 1 243 ? -18.244 -11.290 48.475 1.00 68.44 243 GLN A CA 1
ATOM 1894 C C . GLN A 1 243 ? -17.017 -12.202 48.410 1.00 68.44 243 GLN A C 1
ATOM 1896 O O . GLN A 1 243 ? -16.746 -12.784 47.362 1.00 68.44 243 GLN A O 1
ATOM 1901 N N . GLN A 1 244 ? -16.322 -12.402 49.531 1.00 65.44 244 GLN A N 1
ATOM 1902 C CA . GLN A 1 244 ? -15.179 -13.307 49.610 1.00 65.44 244 GLN A CA 1
ATOM 1903 C C . GLN A 1 244 ? -15.588 -14.760 49.340 1.00 65.44 244 GLN A C 1
ATOM 1905 O O . GLN A 1 244 ? -14.927 -15.441 48.557 1.00 65.44 244 GLN A O 1
ATOM 1910 N N . ARG A 1 245 ? -16.717 -15.218 49.905 1.00 73.88 245 ARG A N 1
ATOM 1911 C CA . ARG A 1 245 ? -17.289 -16.541 49.595 1.00 73.88 245 ARG A CA 1
ATOM 1912 C C . ARG A 1 245 ? -17.658 -16.678 48.118 1.00 73.88 245 ARG A C 1
ATOM 1914 O O . ARG A 1 245 ? -17.384 -17.714 47.524 1.00 73.88 245 ARG A O 1
ATOM 1921 N N . ALA A 1 246 ? -18.244 -15.645 47.512 1.00 70.56 246 ALA A N 1
ATOM 1922 C CA . ALA A 1 246 ? -18.589 -15.649 46.090 1.00 70.56 246 ALA A CA 1
ATOM 1923 C C . ALA A 1 246 ? -17.346 -15.689 45.183 1.00 70.56 246 ALA A C 1
ATOM 1925 O O . ALA A 1 246 ? -17.337 -16.421 44.196 1.00 70.56 246 ALA A O 1
ATOM 1926 N N . TRP A 1 247 ? -16.288 -14.956 45.536 1.00 65.12 247 TRP A N 1
ATOM 1927 C CA . TRP A 1 247 ? -15.017 -14.961 44.810 1.00 65.12 247 TRP A CA 1
ATOM 1928 C C . TRP A 1 247 ? -14.304 -16.316 44.925 1.00 65.12 247 TRP A C 1
ATOM 1930 O O . TRP A 1 247 ? -13.894 -16.893 43.920 1.00 65.12 247 TRP A O 1
ATOM 1940 N N . GLN A 1 248 ? -14.243 -16.887 46.132 1.00 72.62 248 GLN A N 1
ATOM 1941 C CA . GLN A 1 248 ? -13.693 -18.226 46.364 1.00 72.62 248 GLN A CA 1
ATOM 1942 C C . GLN A 1 248 ? -14.507 -19.318 45.659 1.00 72.62 248 GLN A C 1
ATOM 1944 O O . GLN A 1 248 ? -13.921 -20.247 45.121 1.00 72.62 248 GLN A O 1
ATOM 1949 N N . ALA A 1 249 ? -15.834 -19.207 45.589 1.00 74.00 249 ALA A N 1
ATOM 1950 C CA . ALA A 1 249 ? -16.659 -20.156 44.840 1.00 74.00 249 ALA A CA 1
ATOM 1951 C C . ALA A 1 249 ? -16.404 -20.108 43.321 1.00 74.00 249 ALA A C 1
ATOM 1953 O O . ALA A 1 249 ? -16.608 -21.105 42.635 1.00 74.00 249 ALA A O 1
ATOM 1954 N N . GLN A 1 250 ? -15.953 -18.968 42.789 1.00 56.56 250 GLN A N 1
ATOM 1955 C CA . GLN A 1 250 ? -15.625 -18.808 41.367 1.00 56.56 250 GLN A CA 1
ATOM 1956 C C . GLN A 1 250 ? -14.183 -19.209 41.025 1.00 56.56 250 GLN A C 1
ATOM 1958 O O . GLN A 1 250 ? -13.919 -19.580 39.883 1.00 56.56 250 GLN A O 1
ATOM 1963 N N . HIS A 1 251 ? -13.259 -19.150 41.991 1.00 56.97 251 HIS A N 1
ATOM 1964 C CA . HIS A 1 251 ? -11.818 -19.323 41.753 1.00 56.97 251 HIS A CA 1
ATOM 1965 C C . HIS A 1 251 ? -11.143 -20.428 42.590 1.00 56.97 251 HIS A C 1
ATOM 1967 O O . HIS A 1 251 ? -9.968 -20.715 42.382 1.00 56.97 251 HIS A O 1
ATOM 1973 N N . GLY A 1 252 ? -11.850 -21.047 43.537 1.00 50.19 252 GLY A N 1
ATOM 1974 C CA . GLY A 1 252 ? -11.282 -21.911 44.579 1.00 50.19 252 GLY A CA 1
ATOM 1975 C C . GLY A 1 252 ? -11.165 -23.402 44.253 1.00 50.19 252 GLY A C 1
ATOM 1976 O O . GLY A 1 252 ? -10.627 -24.146 45.074 1.00 50.19 252 GLY A O 1
ATOM 1977 N N . GLU A 1 253 ? -11.608 -23.879 43.087 1.00 44.09 253 GLU A N 1
ATOM 1978 C CA . GLU A 1 253 ? -11.375 -25.278 42.695 1.00 44.09 253 GLU A CA 1
ATOM 1979 C C . GLU A 1 253 ? -9.958 -25.468 42.147 1.00 44.09 253 GLU A C 1
ATOM 1981 O O . GLU A 1 253 ? -9.722 -25.587 40.947 1.00 44.09 253 GLU A O 1
ATOM 1986 N N . GLY A 1 254 ? -8.981 -25.481 43.050 1.00 46.41 254 GLY A N 1
ATOM 1987 C CA . GLY A 1 254 ? -7.604 -25.730 42.654 1.00 46.41 254 GLY A CA 1
ATOM 1988 C C . GLY A 1 254 ? -6.573 -25.561 43.751 1.00 46.41 254 GLY A C 1
ATOM 1989 O O . GLY A 1 254 ? -5.594 -24.878 43.507 1.00 46.41 254 GLY A O 1
ATOM 1990 N N . THR A 1 255 ? -6.780 -26.139 44.940 1.00 33.66 255 THR A N 1
ATOM 1991 C CA . THR A 1 255 ? -5.744 -26.822 45.753 1.00 33.66 255 THR A CA 1
ATOM 1992 C C . THR A 1 255 ? -6.425 -27.391 47.000 1.00 33.66 255 THR A C 1
ATOM 1994 O O . THR A 1 255 ? -6.588 -26.720 48.015 1.00 33.66 255 THR A O 1
ATOM 1997 N N . VAL A 1 256 ? -6.838 -28.656 46.922 1.00 34.38 256 VAL A N 1
ATOM 1998 C CA . VAL A 1 256 ? -7.230 -29.437 48.098 1.00 34.38 256 VAL A CA 1
ATOM 1999 C C . VAL A 1 256 ? -5.959 -29.810 48.857 1.00 34.38 256 VAL A C 1
ATOM 2001 O O . VAL A 1 256 ? -5.184 -30.638 48.384 1.00 34.38 256 VAL A O 1
ATOM 2004 N N . LEU A 1 257 ? -5.775 -29.262 50.058 1.00 31.64 257 LEU A N 1
ATOM 2005 C CA . LEU A 1 257 ? -5.052 -29.951 51.125 1.00 31.64 257 LEU A CA 1
ATOM 2006 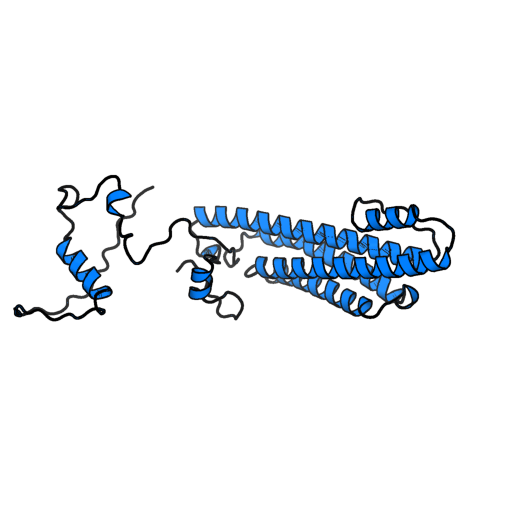C C . LEU A 1 257 ? -5.917 -29.966 52.387 1.00 31.64 257 LEU A C 1
ATOM 2008 O O . LEU A 1 257 ? -6.121 -28.969 53.068 1.00 31.64 257 LEU A O 1
ATOM 2012 N N . SER A 1 258 ? -6.452 -31.164 52.601 1.00 34.62 258 SER A N 1
ATOM 2013 C CA . SER A 1 258 ? -7.220 -31.696 53.721 1.00 34.62 258 SER A CA 1
ATOM 2014 C C . SER A 1 258 ? -6.893 -31.106 55.101 1.00 34.62 258 SER A C 1
ATOM 2016 O O . SER A 1 258 ? -5.741 -31.116 55.529 1.00 34.62 258 SER A O 1
ATOM 2018 N N . GLY A 1 259 ? -7.936 -30.724 55.847 1.00 28.06 259 GLY A N 1
ATOM 2019 C CA . GLY A 1 259 ? -7.821 -30.320 57.250 1.00 28.06 259 GLY A CA 1
ATOM 2020 C C . GLY A 1 259 ? -9.146 -29.923 57.909 1.00 28.06 259 GLY A C 1
ATOM 2021 O O . GLY A 1 259 ? -9.311 -28.766 58.254 1.00 28.06 259 GLY A O 1
ATOM 2022 N N . ASN A 1 260 ? -10.066 -30.889 58.033 1.00 30.80 260 ASN A N 1
ATOM 2023 C CA . ASN A 1 260 ? -11.191 -31.023 58.983 1.00 30.80 260 ASN A CA 1
ATOM 2024 C C . ASN A 1 260 ? -11.686 -29.781 59.762 1.00 30.80 260 ASN A C 1
ATOM 2026 O O . ASN A 1 260 ? -10.945 -29.273 60.595 1.00 30.80 260 ASN A O 1
ATOM 2030 N N . ILE A 1 261 ? -12.987 -29.464 59.644 1.00 31.72 261 ILE A N 1
ATOM 2031 C CA . ILE A 1 261 ? -13.953 -29.164 60.737 1.00 31.72 261 ILE A CA 1
ATOM 2032 C C . ILE A 1 261 ? -15.388 -29.186 60.136 1.00 31.72 261 ILE A C 1
ATOM 2034 O O . ILE A 1 261 ? -15.525 -28.878 58.952 1.00 31.72 261 ILE A O 1
ATOM 2038 N N . PRO A 1 262 ? -16.426 -29.632 60.881 1.00 36.97 262 PRO A N 1
ATOM 2039 C CA . PRO A 1 262 ? -17.640 -30.232 60.317 1.00 36.97 262 PRO A CA 1
ATOM 2040 C C . PRO A 1 262 ? -18.696 -29.240 59.823 1.00 36.97 262 PRO A C 1
ATOM 2042 O O . PRO A 1 262 ? -18.800 -28.116 60.305 1.00 36.97 262 PRO A O 1
ATOM 2045 N N . GLU A 1 263 ? -19.495 -29.754 58.890 1.00 44.75 263 GLU A N 1
ATOM 2046 C CA . GLU A 1 263 ? -20.705 -29.188 58.297 1.00 44.75 263 GLU A CA 1
ATOM 2047 C C . GLU A 1 263 ? -21.761 -28.776 59.336 1.00 44.75 263 GLU A C 1
ATOM 2049 O O . GLU A 1 263 ? -22.048 -29.521 60.274 1.00 44.75 263 GLU A O 1
ATOM 2054 N N . GLU A 1 264 ? -22.414 -27.639 59.085 1.00 33.72 264 GLU A N 1
ATOM 2055 C CA . GLU A 1 264 ? -23.773 -27.371 59.555 1.00 33.72 264 GLU A CA 1
ATOM 2056 C C . GLU A 1 264 ? -24.621 -26.906 58.349 1.00 33.72 264 GLU A C 1
ATOM 2058 O O . GLU A 1 264 ? -24.284 -25.940 57.660 1.00 33.72 264 GLU A O 1
ATOM 2063 N N . GLU A 1 265 ? -25.665 -27.691 58.061 1.00 33.31 265 GLU A N 1
ATOM 2064 C CA . GLU A 1 265 ? -26.788 -27.490 57.122 1.00 33.31 265 GLU A CA 1
ATOM 2065 C C . GLU A 1 265 ? -27.456 -26.103 57.275 1.00 33.31 265 GLU A C 1
ATOM 2067 O O . GLU A 1 265 ? -27.432 -25.537 58.360 1.00 33.31 265 GLU A O 1
ATOM 2072 N N . SER A 1 266 ? -28.212 -25.485 56.359 1.00 41.50 266 SER A N 1
ATOM 2073 C CA . SER A 1 266 ? -28.639 -25.655 54.957 1.00 41.50 266 SER A CA 1
ATOM 2074 C C . SER A 1 266 ? -29.608 -24.485 54.660 1.00 41.50 266 SER A C 1
ATOM 2076 O O . SER A 1 266 ? -30.362 -24.124 55.556 1.00 41.50 266 SER A O 1
ATOM 2078 N N . GLU A 1 267 ? -29.692 -23.956 53.426 1.00 32.59 267 GLU A N 1
ATOM 2079 C CA . GLU A 1 267 ? -30.964 -23.535 52.771 1.00 32.59 267 GLU A CA 1
ATOM 2080 C C . GLU A 1 267 ? -30.760 -23.222 51.255 1.00 32.59 267 GLU A C 1
ATOM 2082 O O . GLU A 1 267 ? -29.640 -22.917 50.840 1.00 32.59 267 GLU A O 1
ATOM 2087 N N . PRO A 1 268 ? -31.798 -23.363 50.393 1.00 42.41 268 PRO A N 1
ATOM 2088 C CA . PRO A 1 268 ? -31.680 -23.561 48.935 1.00 42.41 268 PRO A CA 1
ATOM 2089 C C . PRO A 1 268 ? -31.587 -22.247 48.112 1.00 42.41 268 PRO A C 1
ATOM 2091 O O . PRO A 1 268 ? -31.740 -21.155 48.659 1.00 42.41 268 PRO A O 1
ATOM 2094 N N . PRO A 1 269 ? -31.333 -22.295 46.780 1.00 45.78 269 PRO A N 1
ATOM 2095 C CA . PRO A 1 269 ? -30.763 -21.161 46.062 1.00 45.78 269 PRO A CA 1
ATOM 2096 C C . PRO A 1 269 ? -31.837 -20.158 45.628 1.00 45.78 269 PRO A C 1
ATOM 2098 O O . PRO A 1 269 ? -32.666 -20.437 44.759 1.00 45.78 269 PRO A O 1
ATOM 2101 N N . SER A 1 270 ? -31.781 -18.933 46.149 1.00 38.91 270 SER A N 1
ATOM 2102 C CA . SER A 1 270 ? -32.452 -17.801 45.507 1.00 38.91 270 SER A CA 1
ATOM 2103 C C . SER A 1 270 ? -31.554 -17.233 44.406 1.00 38.91 270 SER A C 1
ATOM 2105 O O . SER A 1 270 ? -30.432 -16.804 44.669 1.00 38.91 270 SER A O 1
ATOM 2107 N N . ARG A 1 271 ? -32.068 -17.253 43.170 1.00 41.44 271 ARG A N 1
ATOM 2108 C CA . ARG A 1 271 ? -31.446 -16.752 41.930 1.00 41.44 271 ARG A CA 1
ATOM 2109 C C . ARG A 1 271 ? -30.664 -15.441 42.134 1.00 41.44 271 ARG A C 1
ATOM 2111 O O . ARG A 1 271 ? -31.189 -14.543 42.798 1.00 41.44 271 ARG A O 1
ATOM 2118 N N . PRO A 1 272 ? -29.488 -15.269 41.501 1.00 41.31 272 PRO A N 1
ATOM 2119 C CA . PRO A 1 272 ? -28.731 -14.032 41.610 1.00 41.31 272 PRO A CA 1
ATOM 2120 C C . PRO A 1 272 ? -29.529 -12.884 40.982 1.00 41.31 272 PRO A C 1
ATOM 2122 O O . PRO A 1 272 ? -29.752 -12.838 39.772 1.00 41.31 272 PRO A O 1
ATOM 2125 N N . LYS A 1 273 ? -29.973 -11.935 41.812 1.00 33.91 273 LYS A N 1
ATOM 2126 C CA . LYS A 1 273 ? -30.277 -10.589 41.331 1.00 33.91 273 LYS A CA 1
ATOM 2127 C C . LYS A 1 273 ? -28.932 -9.954 41.007 1.00 33.91 273 LYS A C 1
ATOM 2129 O O . LYS A 1 273 ? -28.151 -9.675 41.910 1.00 33.91 273 LYS A O 1
ATOM 2134 N N . HIS A 1 274 ? -28.660 -9.758 39.723 1.00 36.41 274 HIS A N 1
ATOM 2135 C CA . HIS A 1 274 ? -27.598 -8.864 39.288 1.00 36.41 274 HIS A CA 1
ATOM 2136 C C . HIS A 1 274 ? -27.954 -7.456 39.772 1.00 36.41 274 HIS A C 1
ATOM 2138 O O . HIS A 1 274 ? -28.748 -6.757 39.145 1.00 36.41 274 HIS A O 1
ATOM 2144 N N . THR A 1 275 ? -27.423 -7.061 40.925 1.00 35.44 275 THR A N 1
ATOM 2145 C CA . THR A 1 275 ? -27.448 -5.662 41.337 1.00 35.44 275 THR A CA 1
ATOM 2146 C C . THR A 1 275 ? -2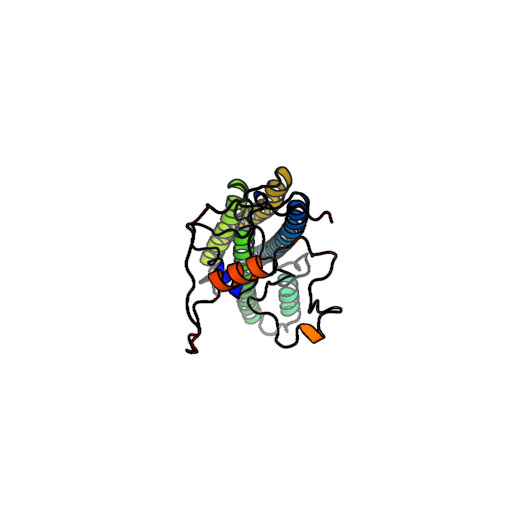6.365 -4.963 40.532 1.00 35.44 275 THR A C 1
ATOM 2148 O O . THR A 1 275 ? -25.176 -5.164 40.763 1.00 35.44 275 THR A O 1
ATOM 2151 N N . LEU A 1 276 ? -26.813 -4.221 39.521 1.00 34.81 276 LEU A N 1
ATOM 2152 C CA . LEU A 1 276 ? -26.016 -3.277 38.747 1.00 34.81 276 LEU A CA 1
ATOM 2153 C C . LEU A 1 276 ? -25.170 -2.410 39.688 1.00 34.81 276 LEU A C 1
ATOM 2155 O O . LEU A 1 276 ? -25.685 -1.849 40.656 1.00 34.81 276 LEU A O 1
ATOM 2159 N N . MET A 1 277 ? -23.878 -2.313 39.381 1.00 31.20 277 MET A N 1
ATOM 2160 C CA . MET A 1 277 ? -22.963 -1.363 40.008 1.00 31.20 277 MET A CA 1
ATOM 2161 C C . MET A 1 277 ? -23.461 0.063 39.712 1.00 31.20 277 MET A C 1
ATOM 2163 O O . MET A 1 277 ? -23.772 0.339 38.551 1.00 31.20 277 MET A O 1
ATOM 2167 N N . PRO A 1 278 ? -23.561 0.966 40.705 1.00 37.91 278 PRO A N 1
ATOM 2168 C CA . PRO A 1 278 ? -23.794 2.375 40.426 1.00 37.91 278 PRO A CA 1
ATOM 2169 C C . PRO A 1 278 ? -22.602 2.920 39.639 1.00 37.91 278 PRO A C 1
ATOM 2171 O O . PRO A 1 278 ? -21.453 2.696 40.022 1.00 37.91 278 PRO A O 1
ATOM 2174 N N . GLU A 1 279 ? -22.897 3.598 38.532 1.00 37.56 279 GLU A N 1
ATOM 2175 C CA . GLU A 1 279 ? -21.936 4.347 37.723 1.00 37.56 279 GLU A CA 1
ATOM 2176 C C . GLU A 1 279 ? -21.089 5.242 38.646 1.00 37.56 279 GLU A C 1
ATOM 2178 O O . GLU A 1 279 ? -21.622 6.076 39.380 1.00 37.56 279 GLU A O 1
ATOM 2183 N N . LEU A 1 280 ? -19.771 5.033 38.648 1.00 35.41 280 LEU A N 1
ATOM 2184 C CA . LEU A 1 280 ? -18.831 5.981 39.233 1.00 35.41 280 LEU A CA 1
ATOM 2185 C C . LEU A 1 280 ? -18.626 7.095 38.207 1.00 35.41 280 LEU A C 1
ATOM 2187 O O . LEU A 1 280 ? -17.995 6.877 37.172 1.00 35.41 280 LEU A O 1
ATOM 2191 N N . ASP A 1 281 ? -19.187 8.265 38.502 1.00 35.91 281 ASP A N 1
ATOM 2192 C CA . ASP A 1 281 ? -18.927 9.496 37.763 1.00 35.91 281 ASP A CA 1
ATOM 2193 C C . ASP A 1 281 ? -17.421 9.824 37.801 1.00 35.91 281 ASP A C 1
ATOM 2195 O O . ASP A 1 281 ? -16.843 10.020 38.875 1.00 35.91 281 ASP A O 1
ATOM 2199 N N . PHE A 1 282 ? -16.809 9.915 36.616 1.00 36.50 282 PHE A N 1
ATOM 2200 C CA . PHE A 1 282 ? -15.524 10.576 36.364 1.00 36.50 282 PHE A CA 1
ATOM 2201 C C . PHE A 1 282 ? -15.671 11.588 35.224 1.00 36.50 282 PHE A C 1
ATOM 2203 O O . PHE A 1 282 ? -16.153 11.197 34.132 1.00 36.50 282 PHE A O 1
#